Protein AF-A0A1B6AJA7-F1 (afdb_monomer_lite)

Sequence (229 aa):
MSTNDKQPHVAHYTRRRETPPRTQAEQVGEIIRAHKDAAPRERFLHDMLNATAEDSPPAPEGQAAEIRQKSTLAPHRAKLARALENELARHEAEKARARLADAGAYEREGGNVPNLVEVIYEAYLVGAVPASEIARELHVTEEYVREVVRTHAPFSWFVEVRTDAGKWEEQDGSEDLWPAVDVEEIARGLLADSVSAGTRARVRVWKGHGPAPDAEPVYVAYTHDQDAN

Radius of gyration: 29.85 Å; chains: 1; bounding box: 61×73×108 Å

pLDDT: mean 72.73, std 20.7, range [31.12, 97.69]

Foldseek 3Di:
DDDDDDDDDDDPPPPPPDDPPDDPLRVLLVVQVVDPCDDPVSVVVNVVSVVVVPPDDPDDDDPVVVVVVVVVVVVVVVVVVVVVVVVVLVVLLVVLVVLLQVQLVCVVVVHDRPPLLVSLQSNVPSNVHQLVRSCVSNVHDSVVSVVSNVFKFKKKKFKWWQDPVRDTDTDDIDIDIDGPVCVQVVQQVVNVVPDDAQIWMKMFMDTDPDDDPPDHGPDIGTDPRDDPD

Structure (mmCIF, N/CA/C/O backbone):
data_AF-A0A1B6AJA7-F1
#
_entry.id   AF-A0A1B6AJA7-F1
#
loop_
_atom_site.group_PDB
_atom_site.id
_atom_site.type_symbol
_atom_site.label_atom_id
_atom_site.label_alt_id
_atom_site.label_comp_id
_atom_site.label_asym_id
_atom_site.label_entity_id
_atom_site.label_seq_id
_atom_site.pdbx_PDB_ins_code
_atom_site.Cartn_x
_atom_site.Cartn_y
_atom_site.Cartn_z
_atom_site.occupancy
_atom_site.B_iso_or_equiv
_atom_site.auth_seq_id
_atom_site.auth_comp_id
_atom_site.auth_asym_id
_atom_site.auth_atom_id
_atom_site.pdbx_PDB_model_num
ATOM 1 N N . MET A 1 1 ? 14.894 24.404 90.336 1.00 41.91 1 MET A N 1
ATOM 2 C CA . MET A 1 1 ? 14.042 24.525 89.137 1.00 41.91 1 MET A CA 1
ATOM 3 C C . MET A 1 1 ? 14.650 25.595 88.249 1.00 41.91 1 MET A C 1
ATOM 5 O O . MET A 1 1 ? 14.641 26.750 88.639 1.00 41.91 1 MET A O 1
ATOM 9 N N . SER A 1 2 ? 15.271 25.195 87.141 1.00 38.06 2 SER A N 1
ATOM 10 C CA . SER A 1 2 ? 15.801 26.098 86.115 1.00 38.06 2 SER A CA 1
ATOM 11 C C . SER A 1 2 ? 15.553 25.410 84.775 1.00 38.06 2 SER A C 1
ATOM 13 O O . SER A 1 2 ? 16.098 24.334 84.525 1.00 38.06 2 SER A O 1
ATOM 15 N N . THR A 1 3 ? 14.610 25.937 84.000 1.00 43.78 3 THR A N 1
ATOM 16 C CA . THR A 1 3 ? 14.207 25.411 82.694 1.00 43.78 3 THR A CA 1
ATOM 17 C C . THR A 1 3 ? 15.198 25.899 81.648 1.00 43.78 3 THR A C 1
ATOM 19 O O . THR A 1 3 ? 15.357 27.097 81.440 1.00 43.78 3 THR A O 1
ATOM 22 N N . ASN A 1 4 ? 15.902 24.954 81.032 1.00 41.41 4 ASN A N 1
ATOM 23 C CA . ASN A 1 4 ? 16.856 25.207 79.965 1.00 41.41 4 ASN A CA 1
ATOM 24 C C . ASN A 1 4 ? 16.075 25.301 78.642 1.00 41.41 4 ASN A C 1
ATOM 26 O O . ASN A 1 4 ? 15.650 24.275 78.106 1.00 41.41 4 ASN A O 1
ATOM 30 N N . ASP A 1 5 ? 15.845 26.524 78.164 1.00 45.22 5 ASP A N 1
ATOM 31 C CA . ASP A 1 5 ? 15.234 26.816 76.865 1.00 45.22 5 ASP A CA 1
ATOM 32 C C . ASP A 1 5 ? 16.149 26.331 75.732 1.00 45.22 5 ASP A C 1
ATOM 34 O O . ASP A 1 5 ? 17.127 26.981 75.360 1.00 45.22 5 ASP A O 1
ATOM 38 N N . LYS A 1 6 ? 15.825 25.172 75.155 1.00 45.00 6 LYS A N 1
ATOM 39 C CA . LYS A 1 6 ? 16.356 24.757 73.853 1.00 45.00 6 LYS A CA 1
ATOM 40 C C . LYS A 1 6 ? 15.355 25.161 72.775 1.00 45.00 6 LYS A C 1
ATOM 42 O O . LYS A 1 6 ? 14.369 24.466 72.546 1.00 45.00 6 LYS A O 1
ATOM 47 N N . GLN A 1 7 ? 15.626 26.281 72.109 1.00 46.59 7 GLN A N 1
ATOM 48 C CA . GLN A 1 7 ? 14.981 26.632 70.843 1.00 46.59 7 GLN A CA 1
ATOM 49 C C . GLN A 1 7 ? 15.264 25.540 69.790 1.00 46.59 7 GLN A C 1
ATOM 51 O O . GLN A 1 7 ? 16.400 25.063 69.704 1.00 46.59 7 GLN A O 1
ATOM 56 N N . PRO A 1 8 ? 14.283 25.137 68.965 1.00 43.62 8 PRO A N 1
ATOM 57 C CA . PRO A 1 8 ? 14.542 24.257 67.835 1.00 43.62 8 PRO A CA 1
ATOM 58 C C . PRO A 1 8 ? 15.268 25.021 66.720 1.00 43.62 8 PRO A C 1
ATOM 60 O O . PRO A 1 8 ? 14.833 26.084 66.279 1.00 43.62 8 PRO A O 1
ATOM 63 N N . HIS A 1 9 ? 16.377 24.448 66.248 1.00 37.97 9 HIS A N 1
ATOM 64 C CA . HIS A 1 9 ? 17.080 24.879 65.043 1.00 37.97 9 HIS A CA 1
ATOM 65 C C . HIS A 1 9 ? 16.121 24.874 63.843 1.00 37.97 9 HIS A C 1
ATOM 67 O O . HIS A 1 9 ? 15.696 23.816 63.379 1.00 37.97 9 HIS A O 1
ATOM 73 N N . VAL A 1 10 ? 15.810 26.054 63.309 1.00 38.34 10 VAL A N 1
ATOM 74 C CA . VAL A 1 10 ? 15.176 26.189 61.996 1.00 38.34 10 VAL A CA 1
ATOM 75 C C . VAL A 1 10 ? 16.245 25.894 60.946 1.00 38.34 10 VAL A C 1
ATOM 77 O O . VAL A 1 10 ? 17.229 26.623 60.822 1.00 38.34 10 VAL A O 1
ATOM 80 N N . ALA A 1 11 ? 16.078 24.799 60.207 1.00 35.34 11 ALA A N 1
ATOM 81 C CA . ALA A 1 11 ? 16.909 24.499 59.053 1.00 35.34 11 ALA A CA 1
ATOM 82 C C . ALA A 1 11 ? 16.696 25.587 57.988 1.00 35.34 11 ALA A C 1
ATOM 84 O O . ALA A 1 11 ? 15.613 25.713 57.414 1.00 35.34 11 ALA A O 1
ATOM 85 N N . HIS A 1 12 ? 17.730 26.384 57.722 1.00 33.09 12 HIS A N 1
ATOM 86 C CA . HIS A 1 12 ? 17.770 27.247 56.551 1.00 33.09 12 HIS A CA 1
ATOM 87 C C . HIS A 1 12 ? 17.853 26.361 55.304 1.00 33.09 12 HIS A C 1
ATOM 89 O O . HIS A 1 12 ? 18.932 25.914 54.920 1.00 33.09 12 HIS A O 1
ATOM 95 N N . TYR A 1 13 ? 16.715 26.102 54.661 1.00 31.12 13 TYR A N 1
ATOM 96 C CA . TYR A 1 13 ? 16.707 25.571 53.304 1.00 31.12 13 TYR A CA 1
ATOM 97 C C . TYR A 1 13 ? 17.232 26.662 52.372 1.00 31.12 13 TYR A C 1
ATOM 99 O O . TYR A 1 13 ? 16.519 27.593 51.992 1.00 31.12 13 TYR A O 1
ATOM 107 N N . THR A 1 14 ? 18.506 26.565 52.007 1.00 39.06 14 THR A N 1
ATOM 108 C CA . THR A 1 14 ? 19.028 27.249 50.832 1.00 39.06 14 THR A CA 1
ATOM 109 C C . THR A 1 14 ? 18.270 26.701 49.627 1.00 39.06 14 THR A C 1
ATOM 111 O O . THR A 1 14 ? 18.455 25.561 49.208 1.00 39.06 14 THR A O 1
ATOM 114 N N . ARG A 1 15 ? 17.355 27.511 49.083 1.00 35.09 15 ARG A N 1
ATOM 115 C CA . ARG A 1 15 ? 16.706 27.260 47.794 1.00 35.09 15 ARG A CA 1
ATOM 116 C C . ARG A 1 15 ? 17.828 27.145 46.760 1.00 35.09 15 ARG A C 1
ATOM 118 O O . ARG A 1 15 ? 18.383 28.159 46.334 1.00 35.09 15 ARG A O 1
ATOM 125 N N . ARG A 1 16 ? 18.217 25.917 46.400 1.00 35.81 16 ARG A N 1
ATOM 126 C CA . ARG A 1 16 ? 19.030 25.670 45.207 1.00 35.81 16 ARG A CA 1
ATOM 127 C C . ARG A 1 16 ? 18.277 26.350 44.068 1.00 35.81 16 ARG A C 1
ATOM 129 O O . ARG A 1 16 ? 17.117 26.030 43.826 1.00 35.81 16 ARG A O 1
ATOM 136 N N . ARG A 1 17 ? 18.897 27.346 43.430 1.00 37.56 17 ARG A N 1
ATOM 137 C CA . ARG A 1 17 ? 18.444 27.845 42.131 1.00 37.56 17 ARG A CA 1
ATOM 138 C C . ARG A 1 17 ? 18.626 26.686 41.160 1.00 37.56 17 ARG A C 1
ATOM 140 O O . ARG A 1 17 ? 19.696 26.534 40.581 1.00 37.56 17 ARG A O 1
ATOM 147 N N . GLU A 1 18 ? 17.628 25.817 41.080 1.00 35.69 18 GLU A N 1
ATOM 148 C CA . GLU A 1 18 ? 17.526 24.870 39.984 1.00 35.69 18 GLU A CA 1
ATOM 149 C C . GLU A 1 18 ? 17.446 25.705 38.713 1.00 35.69 18 GLU A C 1
ATOM 151 O O . GLU A 1 18 ? 16.610 26.603 38.578 1.00 35.69 18 GLU A O 1
ATOM 156 N N . THR A 1 19 ? 18.424 25.496 37.838 1.00 51.16 19 THR A N 1
ATOM 157 C CA . THR A 1 19 ? 18.405 26.035 36.486 1.00 51.16 19 THR A CA 1
ATOM 158 C C . THR A 1 19 ? 17.085 25.578 35.863 1.00 51.16 19 THR A C 1
ATOM 160 O O . THR A 1 19 ? 16.752 24.400 36.018 1.00 51.16 19 THR A O 1
ATOM 163 N N . PRO A 1 20 ? 16.296 26.474 35.240 1.00 44.16 20 PRO A N 1
ATOM 164 C CA . PRO A 1 20 ? 15.027 26.078 34.644 1.00 44.16 20 PRO A CA 1
ATOM 165 C C . PRO A 1 20 ? 15.243 24.872 33.718 1.00 44.16 20 PRO A C 1
ATOM 167 O O . PRO A 1 20 ? 16.308 24.774 33.096 1.00 44.16 20 PRO A O 1
ATOM 170 N N . PRO A 1 21 ? 14.286 23.929 33.657 1.00 48.31 21 PRO A N 1
ATOM 171 C CA . PRO A 1 21 ? 14.419 22.758 32.806 1.00 48.31 21 PRO A CA 1
ATOM 172 C C . PRO A 1 21 ? 14.668 23.227 31.375 1.00 48.31 21 PRO A C 1
ATOM 174 O O . PRO A 1 21 ? 13.899 24.022 30.834 1.00 48.31 21 PRO A O 1
ATOM 177 N N . ARG A 1 22 ? 15.782 22.764 30.798 1.00 54.53 22 ARG A N 1
ATOM 178 C CA . ARG A 1 22 ? 16.157 23.084 29.421 1.00 54.53 22 ARG A CA 1
ATOM 179 C C . ARG A 1 22 ? 15.012 22.716 28.493 1.00 54.53 22 ARG A C 1
ATOM 181 O O . ARG A 1 22 ? 14.452 21.623 28.597 1.00 54.53 22 ARG A O 1
ATOM 188 N N . THR A 1 23 ? 14.684 23.624 27.589 1.00 59.69 23 THR A N 1
ATOM 189 C CA . THR A 1 23 ? 13.703 23.354 26.537 1.00 59.69 23 THR A CA 1
ATOM 190 C C . THR A 1 23 ? 14.205 22.218 25.638 1.00 59.69 23 THR A C 1
ATOM 192 O O . THR A 1 23 ? 15.411 21.978 25.543 1.00 59.69 23 THR A O 1
ATOM 195 N N . GLN A 1 24 ? 13.302 21.515 24.946 1.00 49.31 24 GLN A N 1
ATOM 196 C CA . GLN A 1 24 ? 13.694 20.497 23.958 1.00 49.31 24 GLN A CA 1
ATOM 197 C C . GLN A 1 24 ? 14.710 21.052 22.944 1.00 49.31 24 GLN A C 1
ATOM 199 O O . GLN A 1 24 ? 15.676 20.372 22.616 1.00 49.31 24 GLN A O 1
ATOM 204 N N . ALA A 1 25 ? 14.550 22.309 22.521 1.00 47.50 25 ALA A N 1
ATOM 205 C CA . ALA A 1 25 ? 15.474 22.985 21.612 1.00 47.50 25 ALA A CA 1
ATOM 206 C C . ALA A 1 25 ? 16.893 23.127 22.195 1.00 47.50 25 ALA A C 1
ATOM 208 O O . ALA A 1 25 ? 17.875 22.879 21.500 1.00 47.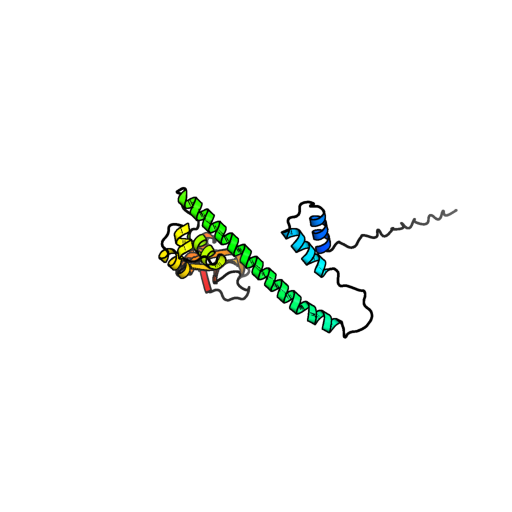50 25 ALA A O 1
ATOM 209 N N . GLU A 1 26 ? 17.021 23.453 23.483 1.00 50.59 26 GLU A N 1
ATOM 210 C CA . GLU A 1 26 ? 18.323 23.544 24.158 1.00 50.59 26 GLU A CA 1
ATOM 211 C C . GLU A 1 26 ? 18.975 22.173 24.361 1.00 50.59 26 GLU A C 1
ATOM 213 O O . GLU A 1 26 ? 20.197 22.061 24.264 1.00 50.59 26 GLU A O 1
ATOM 218 N N . GLN A 1 27 ? 18.177 21.129 24.610 1.00 54.00 27 GLN A N 1
ATOM 219 C CA . GLN A 1 27 ? 18.671 19.752 24.713 1.00 54.00 27 GLN A CA 1
ATOM 220 C C . GLN A 1 27 ? 19.184 19.245 23.359 1.00 54.00 27 GLN A C 1
ATOM 222 O O . GLN A 1 27 ? 20.287 18.707 23.282 1.00 54.00 27 GLN A O 1
ATOM 227 N N . VAL A 1 28 ? 18.440 19.490 22.275 1.00 50.19 28 VAL A N 1
ATOM 228 C CA . VAL A 1 28 ? 18.872 19.150 20.910 1.00 50.19 28 VAL A CA 1
ATOM 229 C C . VAL A 1 28 ? 20.110 19.962 20.501 1.00 50.19 28 VAL A C 1
ATOM 231 O O . VAL A 1 28 ? 21.058 19.408 19.946 1.00 50.19 28 VAL A O 1
ATOM 234 N N . GLY A 1 29 ? 20.165 21.252 20.841 1.00 48.72 29 GLY A N 1
ATOM 235 C CA . GLY A 1 29 ? 21.308 22.116 20.534 1.00 48.72 29 GLY A CA 1
ATOM 236 C C . GLY A 1 29 ? 22.609 21.740 21.255 1.00 48.72 29 GLY A C 1
ATOM 237 O O . GLY A 1 29 ? 23.696 22.045 20.761 1.00 48.72 29 GLY A O 1
ATOM 238 N N . GLU A 1 30 ? 22.533 21.079 22.411 1.00 54.34 30 GLU A N 1
ATOM 239 C CA . GLU A 1 30 ? 23.711 20.597 23.142 1.00 54.34 30 GLU A CA 1
ATOM 240 C C . GLU A 1 30 ? 24.228 19.260 22.589 1.00 54.34 30 GLU A C 1
ATOM 242 O O . GLU A 1 30 ? 25.439 19.086 22.449 1.00 54.34 30 GLU A O 1
ATOM 247 N N . ILE A 1 31 ? 23.320 18.368 22.174 1.00 54.66 31 ILE A N 1
ATOM 248 C CA . ILE A 1 31 ? 23.655 17.104 21.495 1.00 54.66 31 ILE A CA 1
ATOM 249 C C . ILE A 1 31 ? 24.401 17.383 20.181 1.00 54.66 31 ILE A C 1
ATOM 251 O O . ILE A 1 31 ? 25.426 16.762 19.900 1.00 54.66 31 ILE A O 1
ATOM 255 N N . ILE A 1 32 ? 23.951 18.380 19.415 1.00 49.78 32 ILE A N 1
ATOM 256 C CA . ILE A 1 32 ? 24.572 18.764 18.138 1.00 49.78 32 ILE A CA 1
ATOM 257 C C . ILE A 1 32 ? 25.931 19.450 18.355 1.00 49.78 32 ILE A C 1
ATOM 259 O O . ILE A 1 32 ? 26.878 19.195 17.614 1.00 49.78 32 ILE A O 1
ATOM 263 N N . ARG A 1 33 ? 26.084 20.265 19.410 1.00 53.03 33 ARG A N 1
ATOM 264 C CA . ARG A 1 33 ? 27.379 20.877 19.773 1.00 53.03 33 ARG A CA 1
ATOM 265 C C . ARG A 1 33 ? 28.421 19.868 20.262 1.00 53.03 33 ARG A C 1
ATOM 267 O O . ARG A 1 33 ? 29.614 20.129 20.116 1.00 53.03 33 ARG A O 1
ATOM 274 N N . ALA A 1 34 ? 27.994 18.741 20.830 1.00 52.31 34 ALA A N 1
ATOM 275 C CA . ALA A 1 34 ? 28.889 17.683 21.292 1.00 52.31 34 ALA A CA 1
ATOM 276 C C . ALA A 1 34 ? 29.483 16.843 20.140 1.00 52.31 34 ALA A C 1
ATOM 278 O O . ALA A 1 34 ? 30.556 16.262 20.305 1.00 52.31 34 ALA A O 1
ATOM 279 N N . HIS A 1 35 ? 28.848 16.826 18.960 1.00 48.16 35 HIS A N 1
ATOM 280 C CA . HIS A 1 35 ? 29.325 16.106 17.777 1.00 48.16 35 HIS A CA 1
ATOM 281 C C . HIS A 1 35 ? 30.096 17.030 16.824 1.00 48.16 35 HIS A C 1
ATOM 283 O O . HIS A 1 35 ? 29.542 17.692 15.947 1.00 48.16 35 HIS A O 1
ATOM 289 N N . LYS A 1 36 ? 31.425 17.053 16.979 1.00 45.28 36 LYS A N 1
ATOM 290 C CA . LYS A 1 36 ? 32.347 17.901 16.200 1.00 45.28 36 LYS A CA 1
ATOM 291 C C . LYS A 1 36 ? 32.378 17.599 14.686 1.00 45.28 36 LYS A C 1
ATOM 293 O O . LYS A 1 36 ? 32.874 18.434 13.932 1.00 45.28 36 LYS A O 1
ATOM 298 N N . ASP A 1 37 ? 31.772 16.486 14.263 1.00 48.19 37 ASP A N 1
ATOM 299 C CA . ASP A 1 37 ? 31.716 15.995 12.876 1.00 48.19 37 ASP A CA 1
ATOM 300 C C . ASP A 1 37 ? 30.291 15.969 12.283 1.00 48.19 37 ASP A C 1
ATOM 302 O O . ASP A 1 37 ? 30.039 15.272 11.303 1.00 48.19 37 ASP A O 1
ATOM 306 N N . ALA A 1 38 ? 29.350 16.724 12.865 1.00 50.06 38 ALA A N 1
ATOM 307 C CA . ALA A 1 38 ? 27.965 16.775 12.398 1.00 50.06 38 ALA A CA 1
ATOM 308 C C . ALA A 1 38 ? 27.869 17.133 10.901 1.00 50.06 38 ALA A C 1
ATOM 310 O O . ALA A 1 38 ? 28.433 18.141 10.445 1.00 50.06 38 ALA A O 1
ATOM 311 N N . ALA A 1 39 ? 27.154 16.302 10.137 1.00 54.34 39 ALA A N 1
ATOM 312 C CA . ALA A 1 39 ? 27.021 16.441 8.690 1.00 54.34 39 ALA A CA 1
ATOM 313 C C . ALA A 1 39 ? 26.330 17.777 8.336 1.00 54.34 39 ALA A C 1
ATOM 315 O O . ALA A 1 39 ? 25.541 18.293 9.132 1.00 54.34 39 ALA A O 1
ATOM 316 N N . PRO A 1 40 ? 26.539 18.351 7.132 1.00 51.53 40 PRO A N 1
ATOM 317 C CA . PRO A 1 40 ? 25.910 19.620 6.732 1.00 51.53 40 PRO A CA 1
ATOM 318 C C . PRO A 1 40 ? 24.381 19.664 6.942 1.00 51.53 40 PRO A C 1
ATOM 320 O O . PRO A 1 40 ? 23.828 20.712 7.269 1.00 51.53 40 PRO A O 1
ATOM 323 N N . ARG A 1 41 ? 23.719 18.504 6.834 1.00 47.66 41 ARG A N 1
ATOM 324 C CA . ARG A 1 41 ? 22.287 18.281 7.098 1.00 47.66 41 ARG A CA 1
ATOM 325 C C . ARG A 1 41 ? 21.876 18.564 8.553 1.00 47.66 41 ARG A C 1
ATOM 327 O O . ARG A 1 41 ? 20.794 19.090 8.786 1.00 47.66 41 ARG A O 1
ATOM 334 N N . GLU A 1 42 ? 22.732 18.257 9.523 1.00 49.06 42 GLU A N 1
ATOM 335 C CA . GLU A 1 42 ? 22.459 18.439 10.958 1.00 49.06 42 GLU A CA 1
ATOM 336 C C . GLU A 1 42 ? 22.670 19.894 11.391 1.00 49.06 42 GLU A C 1
ATOM 338 O O . GLU A 1 42 ? 21.898 20.422 12.192 1.00 49.06 42 GLU A O 1
ATOM 343 N N . ARG A 1 43 ? 23.649 20.586 10.788 1.00 52.28 43 ARG A N 1
ATOM 344 C CA . ARG A 1 43 ? 23.833 22.038 10.965 1.00 52.28 43 ARG A CA 1
ATOM 345 C C . ARG A 1 43 ? 22.652 22.832 10.410 1.00 52.28 43 ARG A C 1
ATOM 347 O O . ARG A 1 43 ? 22.192 23.760 11.062 1.00 52.28 43 ARG A O 1
ATOM 354 N N . PHE A 1 44 ? 22.108 22.420 9.263 1.00 52.41 44 PHE A N 1
ATOM 355 C CA . PHE A 1 44 ? 20.927 23.053 8.672 1.00 52.41 44 PHE A CA 1
ATOM 356 C C . PHE A 1 44 ? 19.678 22.929 9.563 1.00 52.41 44 PHE A C 1
ATOM 358 O O . PHE A 1 44 ? 18.973 23.913 9.775 1.00 52.41 44 PHE A O 1
ATOM 365 N N . LEU A 1 45 ? 19.437 21.750 10.149 1.00 54.81 45 LEU A N 1
ATOM 366 C CA . LEU A 1 45 ? 18.335 21.542 11.097 1.00 54.81 45 LEU A CA 1
ATOM 367 C C . LEU A 1 45 ? 18.532 22.330 12.405 1.00 54.81 45 LEU A C 1
ATOM 369 O O . LEU A 1 45 ? 17.568 22.865 12.949 1.00 54.81 45 LEU A O 1
ATOM 373 N N . HIS A 1 46 ? 19.773 22.455 12.884 1.00 52.16 46 HIS A N 1
ATOM 374 C CA . HIS A 1 46 ? 20.113 23.252 14.067 1.00 52.16 46 HIS A CA 1
ATOM 375 C C . HIS A 1 46 ? 19.918 24.760 13.846 1.00 52.16 46 HIS A C 1
ATOM 377 O O . HIS A 1 46 ? 19.316 25.429 14.687 1.00 52.16 46 HIS A O 1
ATOM 383 N N . ASP A 1 47 ? 20.362 25.294 12.708 1.00 53.59 47 ASP A N 1
ATOM 384 C CA . ASP A 1 47 ? 20.173 26.707 12.362 1.00 53.59 47 ASP A CA 1
ATOM 385 C C . ASP A 1 47 ? 18.686 27.029 12.132 1.00 53.59 47 ASP A C 1
ATOM 387 O O . ASP A 1 47 ? 18.206 28.086 12.545 1.00 53.59 47 ASP A O 1
ATOM 391 N N . MET A 1 48 ? 17.920 26.084 11.573 1.00 53.38 48 MET A N 1
ATOM 392 C CA . MET A 1 48 ? 16.461 26.189 11.462 1.00 53.38 48 MET A CA 1
ATOM 393 C C . MET A 1 48 ? 15.750 26.226 12.822 1.00 53.38 48 MET A C 1
ATOM 395 O O . MET A 1 48 ? 14.785 26.973 12.980 1.00 53.38 48 MET A O 1
ATOM 399 N N . LEU A 1 49 ? 16.205 25.438 13.801 1.00 53.16 49 LEU A N 1
ATOM 400 C CA . LEU A 1 49 ? 15.620 25.413 15.144 1.00 53.16 49 LEU A CA 1
ATOM 401 C C . LEU A 1 49 ? 16.006 26.661 15.955 1.00 53.16 49 LEU A C 1
ATOM 403 O O . LEU A 1 49 ? 15.140 27.258 16.594 1.00 53.16 49 LEU A O 1
ATOM 407 N N . ASN A 1 50 ? 17.254 27.133 15.876 1.00 51.62 50 ASN A N 1
ATOM 408 C CA . ASN A 1 50 ? 17.688 28.342 16.590 1.00 51.62 50 ASN A CA 1
ATOM 409 C C . ASN A 1 50 ? 17.079 29.634 16.030 1.00 51.62 50 ASN A C 1
ATOM 411 O O . ASN A 1 50 ? 16.768 30.539 16.804 1.00 51.62 50 ASN A O 1
ATOM 415 N N . ALA A 1 51 ? 16.802 29.706 14.724 1.00 52.53 51 ALA A N 1
ATOM 416 C CA . ALA A 1 51 ? 16.088 30.838 14.127 1.00 52.53 51 ALA A CA 1
ATOM 417 C C . ALA A 1 51 ? 14.656 31.024 14.680 1.00 52.53 51 ALA A C 1
ATOM 419 O O . ALA A 1 51 ? 14.056 32.080 14.492 1.00 52.53 51 ALA A O 1
ATOM 420 N N . THR A 1 52 ? 14.104 30.027 15.386 1.00 47.66 52 THR A N 1
ATOM 421 C CA . THR A 1 52 ? 12.816 30.144 16.095 1.00 47.66 52 THR A CA 1
ATOM 422 C C . THR A 1 52 ? 12.940 30.586 17.558 1.00 47.66 52 THR A C 1
ATOM 424 O O . THR A 1 52 ? 11.922 30.906 18.171 1.00 47.66 52 THR A O 1
ATOM 427 N N . ALA A 1 53 ? 14.157 30.636 18.114 1.00 45.62 53 ALA A N 1
ATOM 428 C CA . ALA A 1 53 ? 14.407 30.921 19.528 1.00 45.62 53 ALA A CA 1
ATOM 429 C C . ALA A 1 53 ? 14.876 32.365 19.811 1.00 45.62 53 ALA A C 1
ATOM 431 O O . ALA A 1 53 ? 14.647 32.858 20.913 1.00 45.62 53 ALA A O 1
ATOM 432 N N . GLU A 1 54 ? 15.496 33.062 18.850 1.00 40.34 54 GLU A N 1
ATOM 433 C CA . GLU A 1 54 ? 16.183 34.344 19.116 1.00 40.34 54 GLU A CA 1
ATOM 434 C C . GLU A 1 54 ? 15.371 35.637 18.892 1.00 40.34 54 GLU A C 1
ATOM 436 O O . GLU A 1 54 ? 15.934 36.720 19.014 1.00 40.34 54 GLU A O 1
ATOM 441 N N . ASP A 1 55 ? 14.054 35.589 18.657 1.00 42.66 55 ASP A N 1
ATOM 442 C CA . ASP A 1 55 ? 13.258 36.807 18.383 1.00 42.66 55 ASP A CA 1
ATOM 443 C C . ASP A 1 55 ? 12.291 37.199 19.523 1.00 42.66 55 ASP A C 1
ATOM 445 O O . ASP A 1 55 ? 11.114 37.502 19.321 1.00 42.66 55 ASP A O 1
ATOM 449 N N . SER A 1 56 ? 12.789 37.188 20.765 1.00 39.28 56 SER A N 1
ATOM 450 C CA . SER A 1 56 ? 12.101 37.781 21.926 1.00 39.28 56 SER A CA 1
ATOM 451 C C . SER A 1 56 ? 12.924 38.908 22.561 1.00 39.28 56 SER A C 1
ATOM 453 O O . SER A 1 56 ? 13.712 38.653 23.472 1.00 39.28 56 SER A O 1
ATOM 455 N N . PRO A 1 57 ? 12.725 40.176 22.160 1.00 40.66 57 PRO A N 1
ATOM 456 C CA . PRO A 1 57 ? 13.032 41.306 23.025 1.00 40.66 57 PRO A CA 1
ATOM 457 C C . PRO A 1 57 ? 11.941 41.463 24.107 1.00 40.66 57 PRO A C 1
ATOM 459 O O . PRO A 1 57 ? 10.771 41.155 23.857 1.00 40.66 57 PRO A O 1
ATOM 462 N N . PRO A 1 58 ? 12.285 41.941 25.320 1.00 41.03 58 PRO A N 1
ATOM 463 C CA . PRO A 1 58 ? 11.315 42.127 26.393 1.00 41.03 58 PRO A CA 1
ATOM 464 C C . PRO A 1 58 ? 10.326 43.237 26.016 1.00 41.03 58 PRO A C 1
ATOM 466 O O . PRO A 1 58 ? 10.726 44.330 25.615 1.00 41.03 58 PRO A O 1
ATOM 469 N N . ALA A 1 59 ? 9.029 42.950 26.142 1.00 42.31 59 ALA A N 1
ATOM 470 C CA . ALA A 1 59 ? 7.965 43.912 25.876 1.00 42.31 59 ALA A CA 1
ATOM 471 C C . ALA A 1 59 ? 8.115 45.178 26.739 1.00 42.31 59 ALA A C 1
ATOM 473 O O . ALA A 1 59 ? 8.460 45.092 27.922 1.00 42.31 59 ALA A O 1
ATOM 474 N N . PRO A 1 60 ? 7.721 46.336 26.189 1.00 47.06 60 PRO A N 1
ATOM 475 C CA . PRO A 1 60 ? 6.659 47.051 26.880 1.00 47.06 60 PRO A CA 1
ATOM 476 C C . PRO A 1 60 ? 5.560 47.550 25.932 1.00 47.06 60 PRO A C 1
ATOM 478 O O . PRO A 1 60 ? 5.814 48.050 24.843 1.00 47.06 60 PRO A O 1
ATOM 481 N N . GLU A 1 61 ? 4.330 47.399 26.423 1.00 48.38 61 GLU A N 1
ATOM 482 C CA . GLU A 1 61 ? 3.126 48.172 26.102 1.00 48.38 61 GLU A CA 1
ATOM 483 C C . GLU A 1 61 ? 2.717 48.313 24.626 1.00 48.38 61 GLU A C 1
ATOM 485 O O . GLU A 1 61 ? 3.147 49.193 23.888 1.00 48.38 61 GLU A O 1
ATOM 490 N N . GLY A 1 62 ? 1.728 47.506 24.232 1.00 42.19 62 GLY A N 1
ATOM 491 C CA . GLY A 1 62 ? 0.900 47.814 23.071 1.00 42.19 62 GLY A CA 1
ATOM 492 C C . GLY A 1 62 ? 0.175 46.595 22.527 1.00 42.19 62 GLY A C 1
ATOM 493 O O . GLY A 1 62 ? 0.702 45.887 21.673 1.00 42.19 62 GLY A O 1
ATOM 494 N N . GLN A 1 63 ? -1.080 46.400 22.937 1.00 47.34 63 GLN A N 1
ATOM 495 C CA . GLN A 1 63 ? -2.004 45.362 22.441 1.00 47.34 63 GLN A CA 1
ATOM 496 C C . GLN A 1 63 ? -2.275 45.410 20.912 1.00 47.34 63 GLN A C 1
ATOM 498 O O . GLN A 1 63 ? -3.065 44.627 20.395 1.00 47.34 63 GLN A O 1
ATOM 503 N N . ALA A 1 64 ? -1.594 46.278 20.156 1.00 48.50 64 ALA A N 1
ATOM 504 C CA . ALA A 1 64 ? -1.613 46.325 18.693 1.00 48.50 64 ALA A CA 1
ATOM 505 C C . ALA A 1 64 ? -0.454 45.549 18.018 1.00 48.50 64 ALA A C 1
ATOM 507 O O . ALA A 1 64 ? -0.540 45.252 16.825 1.00 48.50 64 ALA A O 1
ATOM 508 N N . ALA A 1 65 ? 0.616 45.192 18.743 1.00 45.72 65 ALA A N 1
ATOM 509 C CA . ALA A 1 65 ? 1.754 44.448 18.183 1.00 45.72 65 ALA A CA 1
ATOM 510 C C . ALA A 1 65 ? 1.503 42.929 18.120 1.00 45.72 65 ALA A C 1
ATOM 512 O O . ALA A 1 65 ? 1.942 42.265 17.182 1.00 45.72 65 ALA A O 1
ATOM 513 N N . GLU A 1 66 ? 0.715 42.387 19.051 1.00 45.03 66 GLU A N 1
ATOM 514 C CA . GLU A 1 66 ? 0.464 40.943 19.155 1.00 45.03 66 GLU A CA 1
ATOM 515 C C . GLU A 1 66 ? -0.404 40.397 18.002 1.00 45.03 66 GLU A C 1
ATOM 517 O O . GLU A 1 66 ? -0.245 39.253 17.575 1.00 45.03 66 GLU A O 1
ATOM 522 N N . ILE A 1 67 ? -1.270 41.240 17.424 1.00 46.03 67 ILE A N 1
ATOM 523 C CA . ILE A 1 67 ? -2.081 40.894 16.243 1.00 46.03 67 ILE A CA 1
ATOM 524 C C . ILE A 1 67 ? -1.236 40.968 14.957 1.00 46.03 67 ILE A C 1
ATOM 526 O O . ILE A 1 67 ? -1.447 40.183 14.033 1.00 46.03 67 ILE A O 1
ATOM 530 N N . ARG A 1 68 ? -0.220 41.845 14.899 1.00 43.78 68 ARG A N 1
ATOM 531 C CA . ARG A 1 68 ? 0.709 41.925 13.756 1.00 43.78 68 ARG A CA 1
ATOM 532 C C . ARG A 1 68 ? 1.786 40.833 13.778 1.00 43.78 68 ARG A C 1
ATOM 534 O O . ARG A 1 68 ? 2.079 40.294 12.718 1.00 43.78 68 ARG A O 1
ATOM 541 N N . GLN A 1 69 ? 2.307 40.441 14.944 1.00 44.69 69 GLN A N 1
ATOM 542 C CA . GLN A 1 69 ? 3.293 39.350 15.066 1.00 44.69 69 GLN A CA 1
ATOM 543 C C . GLN A 1 69 ? 2.691 37.952 14.830 1.00 44.69 69 GLN A C 1
ATOM 545 O O . GLN A 1 69 ? 3.313 37.115 14.175 1.00 44.69 69 GLN A O 1
ATOM 550 N N . LYS A 1 70 ? 1.455 37.684 15.282 1.00 42.94 70 LYS A N 1
ATOM 551 C CA . LYS A 1 70 ? 0.750 36.426 14.947 1.00 42.94 70 LYS A CA 1
ATOM 552 C C . LYS A 1 70 ? 0.420 36.331 13.448 1.00 42.94 70 LYS A C 1
ATOM 554 O O . LYS A 1 70 ? 0.417 35.235 12.891 1.00 42.94 70 LYS A O 1
ATOM 559 N N . SER A 1 71 ? 0.209 37.476 12.795 1.00 46.19 71 SER A N 1
ATOM 560 C CA . SER A 1 71 ? -0.078 37.586 11.359 1.00 46.19 71 SER A CA 1
ATOM 561 C C . SER A 1 71 ? 1.149 37.335 10.466 1.00 46.19 71 SER A C 1
ATOM 563 O O . SER A 1 71 ? 1.011 36.755 9.392 1.00 46.19 71 SER A O 1
ATOM 565 N N . THR A 1 72 ? 2.366 37.670 10.912 1.00 51.19 72 THR A N 1
ATOM 566 C CA . THR A 1 72 ? 3.603 37.408 10.149 1.00 51.19 72 THR A CA 1
ATOM 567 C C . THR A 1 72 ? 4.171 36.000 10.350 1.00 51.19 72 THR A C 1
ATOM 569 O O . THR A 1 72 ? 4.786 35.4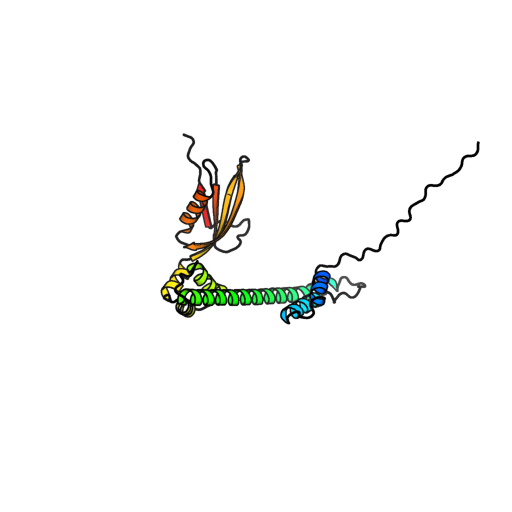64 9.434 1.00 51.19 72 THR A O 1
ATOM 572 N N . LEU A 1 73 ? 3.933 35.346 11.491 1.00 54.66 73 LEU A N 1
ATOM 573 C CA . LEU A 1 73 ? 4.441 33.988 11.753 1.00 54.66 73 LEU A CA 1
ATOM 574 C C . LEU A 1 73 ? 3.632 32.877 11.067 1.00 54.66 73 LEU A C 1
ATOM 576 O O . LEU A 1 73 ? 4.202 31.863 10.667 1.00 54.66 73 LEU A O 1
ATOM 580 N N . ALA A 1 74 ? 2.318 33.049 10.905 1.00 58.62 74 ALA A N 1
ATOM 581 C CA . ALA A 1 74 ? 1.454 32.067 10.245 1.00 58.62 74 ALA A CA 1
ATOM 582 C C . ALA A 1 74 ? 1.876 31.729 8.792 1.00 58.62 74 ALA A C 1
ATOM 584 O O . ALA A 1 74 ? 2.028 30.543 8.491 1.00 58.62 74 ALA A O 1
ATOM 585 N N . PRO A 1 75 ? 2.146 32.704 7.897 1.00 65.81 75 PRO A N 1
ATOM 586 C CA . PRO A 1 75 ? 2.593 32.401 6.536 1.00 65.81 75 PRO A CA 1
ATOM 587 C C . PRO A 1 75 ? 4.000 31.786 6.495 1.00 65.81 75 PRO A C 1
ATOM 589 O O . PRO A 1 75 ? 4.268 30.935 5.648 1.00 65.81 75 PRO A O 1
ATOM 592 N N . HIS A 1 76 ? 4.887 32.149 7.428 1.00 68.31 76 HIS A N 1
ATOM 593 C CA . HIS A 1 76 ? 6.207 31.524 7.549 1.00 68.31 76 HIS A CA 1
ATOM 594 C C . HIS A 1 76 ? 6.114 30.063 8.007 1.00 68.31 76 HIS A C 1
ATOM 596 O O . HIS A 1 76 ? 6.771 29.204 7.421 1.00 68.31 76 HIS A O 1
ATOM 602 N N . ARG A 1 77 ? 5.254 29.756 8.987 1.00 70.88 77 ARG A N 1
ATOM 603 C CA . ARG A 1 77 ? 4.986 28.379 9.436 1.00 70.88 77 ARG A CA 1
ATOM 604 C C . ARG A 1 77 ? 4.363 27.527 8.333 1.00 70.88 77 ARG A C 1
ATOM 606 O O . ARG A 1 77 ? 4.799 26.401 8.139 1.00 70.88 77 ARG A O 1
ATOM 613 N N . ALA A 1 78 ? 3.416 28.072 7.571 1.00 73.88 78 ALA A N 1
ATOM 614 C CA . ALA A 1 78 ? 2.827 27.374 6.428 1.00 73.88 78 ALA A CA 1
ATOM 615 C C . ALA A 1 78 ? 3.863 27.097 5.323 1.00 73.88 78 ALA A C 1
ATOM 617 O O . ALA A 1 78 ? 3.910 26.000 4.770 1.00 73.88 78 ALA A O 1
ATOM 618 N N . LYS A 1 79 ? 4.740 28.067 5.028 1.00 78.44 79 LYS A N 1
ATOM 619 C CA . LYS A 1 79 ? 5.835 27.883 4.065 1.00 78.44 79 LYS A CA 1
ATOM 620 C C . LYS A 1 79 ? 6.831 26.817 4.530 1.00 78.44 79 LYS A C 1
ATOM 622 O O . LYS A 1 79 ? 7.303 26.038 3.709 1.00 78.44 79 LYS A O 1
ATOM 627 N N . LEU A 1 80 ? 7.131 26.783 5.827 1.00 80.31 80 LEU A N 1
ATOM 628 C CA . LEU A 1 80 ? 8.031 25.805 6.433 1.00 80.31 80 LEU A CA 1
ATOM 629 C C . LEU A 1 80 ? 7.427 24.396 6.445 1.00 80.31 80 LEU A C 1
ATOM 631 O O . LEU A 1 80 ? 8.108 23.456 6.056 1.00 80.31 80 LEU A O 1
ATOM 635 N N . ALA A 1 81 ? 6.150 24.261 6.815 1.00 79.81 81 ALA A N 1
ATOM 636 C CA . ALA A 1 81 ? 5.427 22.991 6.759 1.00 79.81 81 ALA A CA 1
ATOM 637 C C . ALA A 1 81 ? 5.439 22.416 5.337 1.00 79.81 81 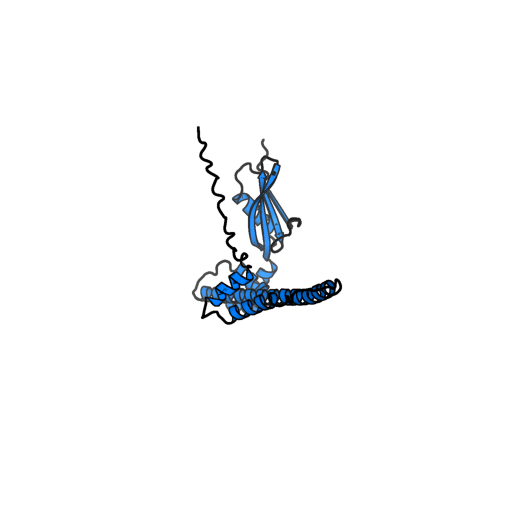ALA A C 1
ATOM 639 O O . ALA A 1 81 ? 5.852 21.281 5.136 1.00 79.81 81 ALA A O 1
ATOM 640 N N . ARG A 1 82 ? 5.136 23.245 4.331 1.00 77.88 82 ARG A N 1
ATOM 641 C CA . ARG A 1 82 ? 5.181 22.833 2.924 1.00 77.88 82 ARG A CA 1
ATOM 642 C C . ARG A 1 82 ? 6.587 22.450 2.449 1.00 77.88 82 ARG A C 1
ATOM 644 O O . ARG A 1 82 ? 6.741 21.540 1.643 1.00 77.88 82 ARG A O 1
ATOM 651 N N . ALA A 1 83 ? 7.620 23.157 2.908 1.00 83.69 83 ALA A N 1
ATOM 652 C CA . ALA A 1 83 ? 9.001 22.801 2.586 1.00 83.69 83 ALA A CA 1
ATOM 653 C C . ALA A 1 83 ? 9.382 21.444 3.196 1.00 83.69 83 ALA A C 1
ATOM 655 O O . ALA A 1 83 ? 10.008 20.632 2.522 1.00 83.69 83 ALA A O 1
ATOM 656 N N . LEU A 1 84 ? 8.955 21.184 4.435 1.00 83.00 84 LEU A N 1
ATOM 657 C CA . LEU A 1 84 ? 9.170 19.906 5.105 1.00 83.00 84 LEU A CA 1
ATOM 658 C C . LEU A 1 84 ? 8.420 18.765 4.404 1.00 83.00 84 LEU A C 1
ATOM 660 O O . LEU A 1 84 ? 9.013 17.721 4.162 1.00 83.00 84 LEU A O 1
ATOM 664 N N . GLU A 1 85 ? 7.158 18.976 4.025 1.00 81.69 85 GLU A N 1
ATOM 665 C CA . GLU A 1 85 ? 6.363 18.014 3.248 1.00 81.69 85 GLU A CA 1
ATOM 666 C C . GLU A 1 85 ? 7.043 17.655 1.921 1.00 81.69 85 GLU A C 1
ATOM 668 O O . GLU A 1 85 ? 7.134 16.481 1.570 1.00 81.69 85 GLU A O 1
ATOM 673 N N . ASN A 1 86 ? 7.582 18.648 1.207 1.00 84.75 86 ASN A N 1
ATOM 674 C CA . ASN A 1 86 ? 8.294 18.412 -0.049 1.00 84.75 86 ASN A CA 1
ATOM 675 C C . ASN A 1 86 ? 9.585 17.605 0.149 1.00 84.75 86 ASN A C 1
ATOM 677 O O . ASN A 1 86 ? 9.871 16.711 -0.644 1.00 84.75 86 ASN A O 1
ATOM 681 N N . GLU A 1 87 ? 10.374 17.915 1.181 1.00 87.44 87 GLU A N 1
ATOM 682 C CA . GLU A 1 87 ? 11.606 17.170 1.474 1.00 87.44 87 GLU A CA 1
ATOM 683 C C . GLU A 1 87 ? 11.311 15.740 1.938 1.00 87.44 87 GLU A C 1
ATOM 685 O O . GLU A 1 87 ? 12.002 14.810 1.525 1.00 87.44 87 GLU A O 1
ATOM 690 N N . LEU A 1 88 ? 10.254 15.540 2.732 1.00 85.81 88 LEU A N 1
ATOM 691 C CA . LEU A 1 88 ? 9.780 14.206 3.105 1.00 85.81 88 LEU A CA 1
ATOM 692 C C . LEU A 1 88 ? 9.350 13.412 1.868 1.00 85.81 88 LEU A C 1
ATOM 694 O O . LEU A 1 88 ? 9.814 12.292 1.679 1.00 85.81 88 LEU A O 1
ATOM 698 N N . ALA A 1 89 ? 8.549 14.006 0.981 1.00 82.69 89 ALA A N 1
ATOM 699 C CA . ALA A 1 89 ? 8.140 13.359 -0.264 1.00 82.69 89 ALA A CA 1
ATOM 700 C C . ALA A 1 89 ? 9.344 12.987 -1.143 1.00 82.69 89 ALA A C 1
ATOM 702 O O . ALA A 1 89 ? 9.387 11.903 -1.722 1.00 82.69 89 ALA A O 1
ATOM 703 N N . ARG A 1 90 ? 10.357 13.860 -1.214 1.00 89.25 90 ARG A N 1
ATOM 704 C CA . ARG A 1 90 ? 11.588 13.591 -1.964 1.00 89.25 90 ARG A CA 1
ATOM 705 C C . ARG A 1 90 ? 12.382 12.432 -1.363 1.00 89.25 90 ARG A C 1
ATOM 707 O O . ARG A 1 90 ? 12.852 11.573 -2.103 1.00 89.25 90 ARG A O 1
ATOM 714 N N . HIS A 1 91 ? 12.518 12.404 -0.040 1.00 89.25 91 HIS A N 1
ATOM 715 C CA . HIS A 1 91 ? 13.209 11.337 0.675 1.00 89.25 91 HIS A CA 1
ATOM 716 C C . HIS A 1 91 ? 12.523 9.979 0.479 1.00 89.25 91 HIS A C 1
ATOM 718 O O . HIS A 1 91 ? 13.191 8.996 0.162 1.00 89.25 91 HIS A O 1
ATOM 724 N N . GLU A 1 92 ? 11.196 9.924 0.605 1.00 88.38 92 GLU A N 1
ATOM 725 C CA . GLU A 1 92 ? 10.441 8.691 0.366 1.00 88.38 92 GLU A CA 1
ATOM 726 C C . GLU A 1 92 ? 10.552 8.234 -1.095 1.00 88.38 92 GLU A C 1
ATOM 728 O O . GLU A 1 92 ? 10.737 7.045 -1.358 1.00 88.38 92 GLU A O 1
ATOM 733 N N . ALA A 1 93 ? 10.553 9.166 -2.053 1.00 89.44 93 ALA A N 1
ATOM 734 C CA . ALA A 1 93 ? 10.772 8.833 -3.457 1.00 89.44 93 ALA A CA 1
ATOM 735 C C . ALA A 1 93 ? 12.175 8.253 -3.720 1.00 89.44 93 ALA A C 1
ATOM 737 O O . ALA A 1 93 ? 12.320 7.287 -4.472 1.00 89.44 93 ALA A O 1
ATOM 738 N N . GLU A 1 94 ? 13.218 8.819 -3.103 1.00 92.88 94 GLU A N 1
ATOM 739 C CA . GLU A 1 94 ? 14.592 8.303 -3.183 1.00 92.88 94 GLU A CA 1
ATOM 740 C C . GLU A 1 94 ? 14.694 6.896 -2.573 1.00 92.88 94 GLU A C 1
ATOM 742 O O . GLU A 1 94 ? 15.295 6.003 -3.175 1.00 92.88 94 GLU A O 1
ATOM 747 N N . LYS A 1 95 ? 14.046 6.668 -1.427 1.00 93.50 95 LYS A N 1
ATOM 748 C CA . LYS A 1 95 ? 13.994 5.363 -0.759 1.00 93.50 95 LYS A CA 1
ATOM 749 C C . LYS A 1 95 ? 13.282 4.308 -1.611 1.00 93.50 95 LYS A C 1
ATOM 751 O O . LYS A 1 95 ? 13.807 3.208 -1.768 1.00 93.50 95 LYS A O 1
ATOM 756 N N . ALA A 1 96 ? 12.139 4.645 -2.209 1.00 92.62 96 ALA A N 1
ATOM 757 C CA . ALA A 1 96 ? 11.405 3.744 -3.099 1.00 92.62 96 ALA A CA 1
ATOM 758 C C . ALA A 1 96 ? 12.242 3.347 -4.331 1.00 92.62 96 ALA A C 1
ATOM 760 O O . ALA A 1 96 ? 12.269 2.183 -4.728 1.00 92.62 96 ALA A O 1
ATOM 761 N N . ARG A 1 97 ? 12.996 4.295 -4.905 1.00 93.81 97 ARG A N 1
ATOM 762 C CA . ARG A 1 97 ? 13.922 4.025 -6.021 1.00 93.81 97 ARG A CA 1
ATOM 763 C C . ARG A 1 97 ? 15.091 3.134 -5.615 1.00 93.81 97 ARG A C 1
ATOM 765 O O . ARG A 1 97 ? 15.476 2.265 -6.391 1.00 93.81 97 ARG A O 1
ATOM 772 N N . ALA A 1 98 ? 15.647 3.337 -4.422 1.00 94.44 98 ALA A N 1
ATOM 773 C CA . ALA A 1 98 ? 16.700 2.473 -3.898 1.00 94.44 98 ALA A CA 1
ATOM 774 C C . ALA A 1 98 ? 16.191 1.036 -3.706 1.00 94.44 98 ALA A C 1
ATOM 776 O O . ALA A 1 98 ? 16.823 0.103 -4.188 1.00 94.44 98 ALA A O 1
ATOM 777 N N . ARG A 1 99 ? 14.997 0.864 -3.120 1.00 95.19 99 ARG A N 1
ATOM 778 C CA . ARG A 1 99 ? 14.365 -0.455 -2.947 1.00 95.19 99 ARG A CA 1
ATOM 779 C C . ARG A 1 99 ? 14.124 -1.162 -4.286 1.00 95.19 99 ARG A C 1
ATOM 781 O O . ARG A 1 99 ? 14.360 -2.362 -4.387 1.00 95.19 99 ARG A O 1
ATOM 788 N N . LEU A 1 100 ? 13.700 -0.424 -5.315 1.00 97.06 100 LEU A N 1
ATOM 789 C CA . LEU A 1 100 ? 13.559 -0.947 -6.678 1.00 97.06 100 LEU A CA 1
ATOM 790 C C . LEU A 1 100 ? 14.901 -1.448 -7.242 1.00 97.06 100 LEU A C 1
ATOM 792 O O . LEU A 1 100 ? 14.957 -2.542 -7.798 1.00 97.06 100 LEU A O 1
ATOM 796 N N . ALA A 1 101 ? 15.974 -0.670 -7.080 1.00 95.88 101 ALA A N 1
ATOM 797 C CA . ALA A 1 101 ? 17.308 -1.046 -7.548 1.00 95.88 101 ALA A CA 1
ATOM 798 C C . ALA A 1 101 ? 17.862 -2.275 -6.804 1.00 95.88 101 ALA A C 1
ATOM 800 O O . ALA A 1 101 ? 18.438 -3.167 -7.428 1.00 95.88 101 ALA A O 1
ATOM 801 N N . ASP A 1 102 ? 17.648 -2.354 -5.489 1.00 96.00 102 ASP A N 1
ATOM 802 C CA . ASP A 1 102 ? 18.042 -3.508 -4.675 1.00 96.00 102 ASP A CA 1
ATOM 803 C C . ASP A 1 102 ? 17.280 -4.773 -5.103 1.00 96.00 102 ASP A C 1
ATOM 805 O O . ASP A 1 102 ? 17.878 -5.840 -5.256 1.00 96.00 102 ASP A O 1
ATOM 809 N N . ALA A 1 103 ? 15.976 -4.653 -5.374 1.00 95.38 103 ALA A N 1
ATOM 810 C CA . ALA A 1 103 ? 15.160 -5.746 -5.896 1.00 95.38 103 ALA A CA 1
ATOM 811 C C . ALA A 1 103 ? 15.642 -6.222 -7.277 1.00 95.38 103 ALA A C 1
ATOM 813 O O . ALA A 1 103 ? 15.811 -7.424 -7.485 1.00 95.38 103 ALA A O 1
ATOM 814 N N . GLY A 1 104 ? 15.936 -5.296 -8.195 1.00 94.69 104 GLY A N 1
ATOM 815 C CA . GLY A 1 104 ? 16.485 -5.628 -9.512 1.00 94.69 104 GLY A CA 1
ATOM 816 C C . GLY A 1 104 ? 17.887 -6.243 -9.450 1.00 94.69 104 GLY A C 1
ATOM 817 O O . GLY A 1 104 ? 18.243 -7.089 -10.272 1.00 94.69 104 GLY A O 1
ATOM 818 N N . ALA A 1 105 ? 18.713 -5.859 -8.473 1.00 95.31 105 ALA A N 1
ATOM 819 C CA . ALA A 1 105 ? 19.997 -6.512 -8.221 1.00 95.31 105 ALA A CA 1
ATOM 820 C C . ALA A 1 105 ? 19.811 -7.950 -7.718 1.00 95.31 105 ALA A C 1
ATOM 822 O O . ALA A 1 105 ? 20.417 -8.869 -8.268 1.00 95.31 105 ALA A O 1
ATOM 823 N N . TYR A 1 106 ? 18.926 -8.148 -6.740 1.00 94.69 106 TYR A N 1
ATOM 824 C CA . TYR A 1 106 ? 18.628 -9.462 -6.175 1.00 94.69 106 TYR A CA 1
ATOM 825 C C . TYR A 1 106 ? 18.066 -10.441 -7.217 1.00 94.69 106 TYR A C 1
ATOM 827 O O . TYR A 1 106 ? 18.471 -11.603 -7.271 1.00 94.69 106 TYR A O 1
ATOM 835 N N . GLU A 1 107 ? 17.184 -9.969 -8.098 1.00 92.94 107 GLU A N 1
ATOM 836 C CA . GLU A 1 107 ? 16.650 -10.781 -9.193 1.00 92.94 107 GLU A CA 1
ATOM 837 C C . GLU A 1 107 ? 17.742 -11.202 -10.189 1.00 92.94 107 GLU A C 1
ATOM 839 O O . GLU A 1 107 ? 17.801 -12.361 -10.604 1.00 92.94 107 GLU A O 1
ATOM 844 N N . ARG A 1 108 ? 18.667 -10.294 -10.537 1.00 92.88 108 ARG A N 1
ATOM 845 C CA . ARG A 1 108 ? 19.800 -10.602 -11.433 1.00 92.88 108 ARG A CA 1
ATOM 846 C C . ARG A 1 108 ? 20.749 -11.649 -10.862 1.00 92.88 108 ARG A C 1
ATOM 848 O O . ARG A 1 108 ? 21.399 -12.358 -11.628 1.00 92.88 108 ARG A O 1
ATOM 855 N N . GLU A 1 109 ? 20.820 -11.761 -9.542 1.00 94.06 109 GLU A N 1
ATOM 856 C CA . GLU A 1 109 ? 21.561 -12.816 -8.845 1.00 94.06 109 GLU A CA 1
ATOM 857 C C . GLU A 1 109 ? 20.811 -14.164 -8.832 1.00 94.06 109 GLU A C 1
ATOM 859 O O . GLU A 1 109 ? 21.316 -15.153 -8.303 1.00 94.06 109 GLU A O 1
ATOM 864 N N . GLY A 1 110 ? 19.628 -14.232 -9.454 1.00 91.31 110 GLY A N 1
ATOM 865 C CA . GLY A 1 110 ? 18.769 -15.414 -9.507 1.00 91.31 110 GLY A CA 1
ATOM 866 C C . GLY A 1 110 ? 17.824 -15.538 -8.311 1.00 91.31 110 GLY A C 1
ATOM 867 O O . GLY A 1 110 ? 17.227 -16.598 -8.116 1.00 91.31 110 GLY A O 1
ATOM 868 N N . GLY A 1 111 ? 17.705 -14.488 -7.495 1.00 90.00 111 GLY A N 1
ATOM 869 C CA . GLY A 1 111 ? 16.760 -14.420 -6.388 1.00 90.00 111 GLY A CA 1
ATOM 870 C C . GLY A 1 111 ? 15.318 -14.217 -6.856 1.00 90.00 111 GLY A C 1
ATOM 871 O O . GLY A 1 111 ? 15.062 -13.667 -7.924 1.00 90.00 111 GLY A O 1
ATOM 872 N N . ASN A 1 112 ? 14.354 -14.642 -6.036 1.00 90.88 112 ASN A N 1
ATOM 873 C CA . ASN A 1 112 ? 12.941 -14.318 -6.239 1.00 90.88 112 ASN A CA 1
ATOM 874 C C . ASN A 1 112 ? 12.568 -13.122 -5.360 1.00 90.88 112 ASN A C 1
ATOM 876 O O . ASN A 1 112 ? 12.565 -13.258 -4.136 1.00 90.88 112 ASN A O 1
ATOM 880 N N . VAL A 1 113 ? 12.283 -11.969 -5.968 1.00 90.94 113 VAL A N 1
ATOM 881 C CA . VAL A 1 113 ? 12.028 -10.714 -5.247 1.00 90.94 113 VAL A CA 1
ATOM 882 C C . VAL A 1 113 ? 10.856 -10.884 -4.268 1.00 90.94 113 VAL A C 1
ATOM 884 O O . VAL A 1 113 ? 9.717 -11.078 -4.704 1.00 90.94 113 VAL A O 1
ATOM 887 N N . PRO A 1 114 ? 11.094 -10.795 -2.945 1.00 88.50 114 PRO A N 1
ATOM 888 C CA . PRO A 1 114 ? 10.015 -10.854 -1.971 1.00 88.50 114 PRO A CA 1
ATOM 889 C C . PRO A 1 114 ? 9.122 -9.618 -2.108 1.00 88.50 114 PRO A C 1
ATOM 891 O O . PRO A 1 114 ? 9.610 -8.515 -2.355 1.00 88.50 114 PRO A O 1
ATOM 894 N N . ASN A 1 115 ? 7.813 -9.805 -1.936 1.00 89.38 115 ASN A N 1
ATOM 895 C CA . ASN A 1 115 ? 6.807 -8.743 -2.025 1.00 89.38 115 ASN A CA 1
ATOM 896 C C . ASN A 1 115 ? 6.908 -7.908 -3.319 1.00 89.38 115 ASN A C 1
ATOM 898 O O . ASN A 1 115 ? 6.770 -6.687 -3.295 1.00 89.38 115 ASN A O 1
ATOM 902 N N . LEU A 1 116 ? 7.136 -8.560 -4.467 1.00 92.06 116 LEU A N 1
ATOM 903 C CA . LEU A 1 116 ? 7.287 -7.903 -5.774 1.00 92.06 116 LEU A CA 1
ATOM 904 C C . LEU A 1 116 ? 6.184 -6.868 -6.073 1.00 92.06 116 LEU A C 1
ATOM 906 O O . LEU A 1 116 ? 6.463 -5.798 -6.606 1.00 92.06 116 LEU A O 1
ATOM 910 N N . VAL A 1 117 ? 4.936 -7.173 -5.711 1.00 91.94 117 VAL A N 1
ATOM 911 C CA . VAL A 1 117 ? 3.781 -6.277 -5.894 1.00 91.94 117 VAL A CA 1
ATOM 912 C C . VAL A 1 117 ? 3.946 -4.980 -5.093 1.00 91.94 117 VAL A C 1
ATOM 914 O O . VAL A 1 117 ? 3.735 -3.900 -5.638 1.00 91.94 117 VAL A O 1
ATOM 917 N N . GLU A 1 118 ? 4.373 -5.076 -3.832 1.00 91.38 118 GLU A N 1
ATOM 918 C CA . GLU A 1 118 ? 4.642 -3.931 -2.952 1.00 91.38 118 GLU A CA 1
ATOM 919 C C . GLU A 1 118 ? 5.761 -3.059 -3.535 1.00 91.38 118 GLU A C 1
ATOM 921 O O . GLU A 1 118 ? 5.597 -1.849 -3.665 1.00 91.38 118 GLU A O 1
ATOM 926 N N . VAL A 1 119 ? 6.853 -3.682 -3.997 1.00 94.69 119 VAL A N 1
ATOM 927 C CA . VAL A 1 119 ? 7.980 -2.980 -4.636 1.00 94.69 119 VAL A CA 1
ATOM 928 C C . VAL A 1 119 ? 7.528 -2.218 -5.885 1.00 94.69 119 VAL A C 1
ATOM 930 O O . VAL A 1 119 ? 7.887 -1.052 -6.061 1.00 94.69 119 VAL A O 1
ATOM 933 N N . ILE A 1 120 ? 6.719 -2.847 -6.746 1.00 95.00 120 ILE A N 1
ATOM 934 C CA . ILE A 1 120 ? 6.159 -2.203 -7.942 1.00 95.00 120 ILE A CA 1
ATOM 935 C C . ILE A 1 120 ? 5.283 -1.008 -7.552 1.00 95.00 120 ILE A C 1
ATOM 937 O O . ILE A 1 120 ? 5.417 0.077 -8.125 1.00 95.00 120 ILE A O 1
ATOM 941 N N . TYR A 1 121 ? 4.386 -1.203 -6.587 1.00 91.19 121 TYR A N 1
ATOM 942 C CA . TYR A 1 121 ? 3.421 -0.192 -6.174 1.00 91.19 121 TYR A CA 1
ATOM 943 C C . TYR A 1 121 ? 4.103 1.022 -5.527 1.00 91.19 121 TYR A C 1
ATOM 945 O O . TYR A 1 121 ? 3.813 2.164 -5.893 1.00 91.19 121 TYR A O 1
ATOM 953 N N . GLU A 1 122 ? 5.067 0.790 -4.630 1.00 91.44 122 GLU A N 1
ATOM 954 C CA . GLU A 1 122 ? 5.879 1.838 -4.005 1.00 91.44 122 GLU A CA 1
ATOM 955 C C . GLU A 1 122 ? 6.709 2.608 -5.034 1.00 91.44 122 GLU A C 1
ATOM 957 O O . GLU A 1 122 ? 6.701 3.841 -5.042 1.00 91.44 122 GLU A O 1
ATOM 962 N N . ALA A 1 123 ? 7.397 1.913 -5.943 1.00 94.38 123 ALA A N 1
ATOM 963 C CA . ALA A 1 123 ? 8.182 2.567 -6.983 1.00 94.38 123 ALA A CA 1
ATOM 964 C C . ALA A 1 123 ? 7.310 3.463 -7.877 1.00 94.38 123 ALA A C 1
ATOM 966 O O . ALA A 1 123 ? 7.711 4.582 -8.211 1.00 94.38 123 ALA A O 1
ATOM 967 N N . TYR A 1 124 ? 6.109 2.998 -8.229 1.00 93.62 124 TYR A N 1
ATOM 968 C CA . TYR A 1 124 ? 5.191 3.735 -9.091 1.00 93.62 124 TYR A CA 1
ATOM 969 C C . TYR A 1 124 ? 4.580 4.958 -8.392 1.00 93.62 124 TYR A C 1
ATOM 971 O O . TYR A 1 124 ? 4.642 6.062 -8.933 1.00 93.62 124 TYR A O 1
ATOM 979 N N . LEU A 1 125 ? 4.004 4.794 -7.195 1.00 88.69 125 LEU A N 1
ATOM 980 C CA . LEU A 1 125 ? 3.278 5.879 -6.522 1.00 88.69 125 LEU A CA 1
ATOM 981 C C . LEU A 1 125 ? 4.155 6.786 -5.666 1.00 88.69 125 LEU A C 1
ATOM 983 O O . LEU A 1 125 ? 3.950 7.998 -5.672 1.00 88.69 125 LEU A O 1
ATOM 987 N N . VAL A 1 126 ? 5.110 6.216 -4.932 1.00 89.12 126 VAL A N 1
ATOM 988 C CA . VAL A 1 126 ? 5.980 6.967 -4.015 1.00 89.12 126 VAL A CA 1
ATOM 989 C C . VAL A 1 126 ? 7.227 7.437 -4.756 1.00 89.12 126 VAL A C 1
ATOM 991 O O . VAL A 1 126 ? 7.563 8.619 -4.737 1.00 89.12 126 VAL A O 1
ATOM 994 N N . GLY A 1 127 ? 7.887 6.528 -5.479 1.00 89.81 127 GLY A N 1
ATOM 995 C CA . GLY A 1 127 ? 9.085 6.824 -6.271 1.00 89.81 127 GLY A CA 1
ATOM 996 C C . GLY A 1 127 ? 8.835 7.675 -7.519 1.00 89.81 127 GLY A C 1
ATOM 997 O O . GLY A 1 127 ? 9.796 8.206 -8.102 1.00 89.81 127 GLY A O 1
ATOM 998 N N . ALA A 1 128 ? 7.566 7.790 -7.934 1.00 92.62 128 ALA A N 1
ATOM 999 C CA . ALA A 1 128 ? 7.137 8.376 -9.201 1.00 92.62 128 ALA A CA 1
ATOM 1000 C C . ALA A 1 128 ? 7.944 7.828 -10.396 1.00 92.62 128 ALA A C 1
ATOM 1002 O O . ALA A 1 128 ? 8.321 8.574 -11.304 1.00 92.62 128 ALA A O 1
ATOM 1003 N N . VAL A 1 129 ? 8.284 6.536 -10.354 1.00 94.69 129 VAL A N 1
ATOM 1004 C CA . VAL A 1 129 ? 9.076 5.865 -11.387 1.00 94.69 129 VAL A CA 1
ATOM 1005 C C . VAL A 1 129 ? 8.137 5.403 -12.508 1.00 94.69 129 VAL A C 1
ATOM 1007 O O . VAL A 1 129 ? 7.123 4.758 -12.228 1.00 94.69 129 VAL A O 1
ATOM 1010 N N . PRO A 1 130 ? 8.436 5.700 -13.785 1.00 96.62 130 PRO A N 1
ATOM 1011 C CA . PRO A 1 130 ? 7.620 5.235 -14.901 1.00 96.62 130 PRO A CA 1
ATOM 1012 C C . PRO A 1 130 ? 7.525 3.705 -14.956 1.00 96.62 130 PRO A C 1
ATOM 1014 O O . PRO A 1 130 ? 8.513 3.005 -14.738 1.00 96.62 130 PRO A O 1
ATOM 1017 N N . ALA A 1 131 ? 6.361 3.179 -15.351 1.00 96.56 131 ALA A N 1
ATOM 1018 C CA . ALA A 1 131 ? 6.126 1.734 -15.446 1.00 96.56 131 ALA A CA 1
ATOM 1019 C C . ALA A 1 131 ? 7.162 1.004 -16.323 1.00 96.56 131 ALA A C 1
ATOM 1021 O O . ALA A 1 131 ? 7.587 -0.098 -15.990 1.00 96.56 131 ALA A O 1
ATOM 1022 N N . SER A 1 132 ? 7.618 1.639 -17.407 1.00 97.44 132 SER A N 1
ATOM 1023 C CA . SER A 1 132 ? 8.662 1.110 -18.291 1.00 97.44 132 SER A CA 1
ATOM 1024 C C . SER A 1 132 ? 10.021 0.959 -17.596 1.00 97.44 132 SER A C 1
ATOM 1026 O O . SER A 1 132 ? 10.768 0.029 -17.889 1.00 97.44 132 SER A O 1
ATOM 1028 N N . GLU A 1 133 ? 10.362 1.871 -16.682 1.00 97.44 133 GLU A N 1
ATOM 1029 C CA . GLU A 1 133 ? 11.614 1.811 -15.923 1.00 97.44 133 GLU A CA 1
ATOM 1030 C C . GLU A 1 133 ? 11.550 0.739 -14.834 1.00 97.44 133 GLU A C 1
ATOM 1032 O O . GLU A 1 133 ? 12.503 -0.023 -14.698 1.00 97.44 133 GLU A O 1
ATOM 1037 N N . ILE A 1 134 ? 10.412 0.625 -14.140 1.00 97.69 134 ILE A N 1
ATOM 1038 C CA . ILE A 1 134 ? 10.151 -0.444 -13.163 1.00 97.69 134 ILE A CA 1
ATOM 1039 C C . ILE A 1 134 ? 10.245 -1.814 -13.842 1.00 97.69 134 ILE A C 1
ATOM 1041 O O . ILE A 1 134 ? 10.946 -2.699 -13.361 1.00 97.69 134 ILE A O 1
ATOM 1045 N N . ALA A 1 135 ? 9.579 -1.970 -14.988 1.00 96.69 135 ALA A N 1
ATOM 1046 C CA . ALA A 1 135 ? 9.573 -3.212 -15.750 1.00 96.69 135 ALA A CA 1
ATOM 1047 C C . ALA A 1 135 ? 10.981 -3.636 -16.179 1.00 96.69 135 ALA A C 1
ATOM 1049 O O . ALA A 1 135 ? 11.340 -4.804 -16.074 1.00 96.69 135 ALA A O 1
ATOM 1050 N N . ARG A 1 136 ? 11.795 -2.671 -16.622 1.00 96.44 136 ARG A N 1
ATOM 1051 C CA . ARG A 1 136 ? 13.190 -2.915 -16.989 1.00 96.44 136 ARG A CA 1
ATOM 1052 C C . ARG A 1 136 ? 14.037 -3.341 -15.789 1.00 96.44 136 ARG A C 1
ATOM 1054 O O . ARG A 1 136 ? 14.861 -4.231 -15.951 1.00 96.44 136 ARG A O 1
ATOM 1061 N N . GLU A 1 137 ? 13.873 -2.694 -14.637 1.00 96.69 137 GLU A N 1
ATOM 1062 C CA . GLU A 1 137 ? 14.682 -2.992 -13.448 1.00 96.69 137 GLU A CA 1
ATOM 1063 C C . GLU A 1 137 ? 14.355 -4.375 -12.862 1.00 96.69 137 GLU A C 1
ATOM 1065 O O . GLU A 1 137 ? 15.260 -5.080 -12.427 1.00 96.69 137 GLU A O 1
ATOM 1070 N N . LEU A 1 138 ? 13.079 -4.771 -12.908 1.00 95.75 138 LEU A N 1
ATOM 1071 C CA . LEU A 1 138 ? 12.553 -6.026 -12.353 1.00 95.75 138 LEU A CA 1
ATOM 1072 C C . LEU A 1 138 ? 12.335 -7.126 -13.407 1.00 95.75 138 LEU A C 1
ATOM 1074 O O . LEU A 1 138 ? 11.571 -8.048 -13.160 1.00 95.75 138 LEU A O 1
ATOM 1078 N N . HIS A 1 139 ? 12.874 -6.970 -14.621 1.00 94.25 139 HIS A N 1
ATOM 1079 C CA . HIS A 1 139 ? 12.738 -7.915 -15.746 1.00 94.25 139 HIS A CA 1
ATOM 1080 C C . HIS A 1 139 ? 11.316 -8.466 -16.007 1.00 94.25 139 HIS A C 1
ATOM 1082 O O . HIS A 1 139 ? 11.146 -9.559 -16.554 1.00 94.25 139 HIS A O 1
ATOM 1088 N N . VAL A 1 140 ? 10.282 -7.684 -15.693 1.00 94.94 140 VAL A N 1
ATOM 1089 C CA . VAL A 1 140 ? 8.871 -7.988 -15.972 1.00 94.94 140 VAL A CA 1
ATOM 1090 C C . VAL A 1 140 ? 8.375 -7.193 -17.180 1.00 94.94 140 VAL A C 1
ATOM 1092 O O . VAL A 1 140 ? 9.079 -6.361 -17.751 1.00 94.94 140 VAL A O 1
ATOM 1095 N N . THR A 1 141 ? 7.135 -7.432 -17.607 1.00 97.12 141 THR A N 1
ATOM 1096 C CA . THR A 1 141 ? 6.521 -6.630 -18.671 1.00 97.12 141 THR A CA 1
ATOM 1097 C C . THR A 1 141 ? 5.957 -5.320 -18.117 1.00 97.12 141 THR A C 1
ATOM 1099 O O . THR A 1 141 ? 5.463 -5.257 -16.992 1.00 97.12 141 THR A O 1
ATOM 1102 N N . GLU A 1 142 ? 5.969 -4.261 -18.929 1.00 97.56 142 GLU A N 1
ATOM 1103 C CA . GLU A 1 142 ? 5.320 -2.992 -18.565 1.00 97.56 142 GLU A CA 1
ATOM 1104 C C . GLU A 1 142 ? 3.813 -3.168 -18.324 1.00 97.56 142 GLU A C 1
ATOM 1106 O O . GLU A 1 142 ? 3.247 -2.533 -17.436 1.00 97.56 142 GLU A O 1
ATOM 1111 N N . GLU A 1 143 ? 3.168 -4.067 -19.073 1.00 97.38 143 GLU A N 1
ATOM 1112 C CA . GLU A 1 143 ? 1.752 -4.387 -18.884 1.00 97.38 143 GLU A CA 1
ATOM 1113 C C . GLU A 1 143 ? 1.489 -5.025 -17.517 1.00 97.38 143 GLU A C 1
ATOM 1115 O O . GLU A 1 143 ? 0.523 -4.665 -16.854 1.00 97.38 143 GLU A O 1
ATOM 1120 N N . TYR A 1 144 ? 2.378 -5.905 -17.046 1.00 95.69 144 TYR A N 1
ATOM 1121 C CA . TYR A 1 144 ? 2.272 -6.474 -15.705 1.00 95.69 144 TYR A CA 1
ATOM 1122 C C . TYR A 1 144 ? 2.365 -5.393 -14.620 1.00 95.69 144 TYR A C 1
ATOM 1124 O O . TYR A 1 144 ? 1.555 -5.375 -13.697 1.00 95.69 144 TYR A O 1
ATOM 1132 N N . VAL A 1 145 ? 3.294 -4.441 -14.763 1.00 96.12 145 VAL A N 1
ATOM 1133 C CA . VAL A 1 145 ? 3.411 -3.298 -13.840 1.00 96.12 145 VAL A CA 1
ATOM 1134 C C . VAL A 1 145 ? 2.127 -2.467 -13.822 1.00 96.12 145 VAL A C 1
ATOM 1136 O O . VAL A 1 145 ? 1.623 -2.122 -12.752 1.00 96.12 145 VAL A O 1
ATOM 1139 N N . ARG A 1 146 ? 1.566 -2.164 -14.998 1.00 95.00 146 ARG A N 1
ATOM 1140 C CA . ARG A 1 146 ? 0.298 -1.427 -15.109 1.00 95.00 146 ARG A CA 1
ATOM 1141 C C . ARG A 1 146 ? -0.861 -2.187 -14.483 1.00 95.00 146 ARG A C 1
ATOM 1143 O O . ARG A 1 146 ? -1.690 -1.568 -13.819 1.00 95.00 146 ARG A O 1
ATOM 1150 N N . GLU A 1 147 ? -0.910 -3.501 -14.672 1.00 94.06 147 GLU A N 1
ATOM 1151 C CA . GLU A 1 147 ? -1.947 -4.340 -14.088 1.00 94.06 147 GLU A CA 1
ATOM 1152 C C . GLU A 1 147 ? -1.862 -4.333 -12.564 1.00 94.06 147 GLU A C 1
ATOM 1154 O O . GLU A 1 147 ? -2.866 -4.053 -11.917 1.00 94.06 147 GLU A O 1
ATOM 1159 N N . VAL A 1 148 ? -0.666 -4.511 -11.991 1.00 92.38 148 VAL A N 1
ATOM 1160 C CA . VAL A 1 148 ? -0.443 -4.427 -10.539 1.00 92.38 148 VAL A CA 1
ATOM 1161 C C . VAL A 1 148 ? -0.973 -3.110 -9.972 1.00 92.38 148 VAL A C 1
ATOM 1163 O O . VAL A 1 148 ? -1.745 -3.122 -9.013 1.00 92.38 148 VAL A O 1
ATOM 1166 N N . VAL A 1 149 ? -0.616 -1.982 -10.588 1.00 90.62 149 VAL A N 1
ATOM 1167 C CA . VAL A 1 149 ? -1.061 -0.646 -10.157 1.00 90.62 149 VAL A CA 1
ATOM 1168 C C . VAL A 1 149 ? -2.574 -0.467 -10.306 1.00 90.62 149 VAL A C 1
ATOM 1170 O O . VAL A 1 149 ? -3.195 0.240 -9.515 1.00 90.62 149 VAL A O 1
ATOM 1173 N N . ARG A 1 150 ? -3.183 -1.087 -11.321 1.00 89.19 150 ARG A N 1
ATOM 1174 C CA . ARG A 1 150 ? -4.625 -1.006 -11.577 1.00 89.19 150 ARG A CA 1
ATOM 1175 C C . ARG A 1 150 ? -5.435 -1.841 -10.590 1.00 89.19 150 ARG A C 1
ATOM 1177 O O . ARG A 1 150 ? -6.547 -1.441 -10.243 1.00 89.19 150 ARG A O 1
ATOM 1184 N N . THR A 1 151 ? -4.925 -3.003 -10.192 1.00 89.88 151 THR A N 1
ATOM 1185 C CA . THR A 1 151 ? -5.682 -3.980 -9.402 1.00 89.88 151 THR A CA 1
ATOM 1186 C C . THR A 1 151 ? -5.473 -3.844 -7.902 1.00 89.88 151 THR A C 1
ATOM 1188 O O . THR A 1 151 ? -6.348 -4.279 -7.158 1.00 89.88 151 THR A O 1
ATOM 1191 N N . HIS A 1 152 ? -4.371 -3.245 -7.444 1.00 89.38 152 HIS A N 1
ATOM 1192 C CA . HIS A 1 152 ? -4.059 -3.119 -6.019 1.00 89.38 152 HIS A CA 1
ATOM 1193 C C . HIS A 1 152 ? -4.328 -1.714 -5.476 1.00 89.38 152 HIS A C 1
ATOM 1195 O O . HIS A 1 152 ? -4.289 -0.719 -6.201 1.00 89.38 152 HIS A O 1
ATOM 1201 N N . ALA A 1 153 ? -4.592 -1.632 -4.174 1.00 86.12 153 ALA A N 1
ATOM 1202 C CA . ALA A 1 153 ? -4.693 -0.376 -3.441 1.00 86.12 153 ALA A CA 1
ATOM 1203 C C . ALA A 1 153 ? -4.256 -0.567 -1.980 1.00 86.12 153 ALA A C 1
ATOM 1205 O O . ALA A 1 153 ? -4.391 -1.671 -1.452 1.00 86.12 153 ALA A O 1
ATOM 1206 N N . PRO A 1 154 ? -3.732 0.479 -1.315 1.00 85.94 154 PRO A N 1
ATOM 1207 C CA . PRO A 1 154 ? -3.441 0.436 0.104 1.00 85.94 154 PRO A CA 1
ATOM 1208 C C . PRO A 1 154 ? -4.754 0.369 0.867 1.00 85.94 154 PRO A C 1
ATOM 1210 O O . PRO A 1 154 ? -5.701 1.111 0.567 1.00 85.94 154 PRO A O 1
ATOM 1213 N N . PHE A 1 155 ? -4.785 -0.491 1.871 1.00 87.56 155 PHE A N 1
ATOM 1214 C CA . PHE A 1 155 ? -5.878 -0.595 2.810 1.00 87.56 155 PHE A CA 1
ATOM 1215 C C . PHE A 1 155 ? -5.343 -0.565 4.232 1.00 87.56 155 PHE A C 1
ATOM 1217 O O . PHE A 1 155 ? -4.368 -1.231 4.563 1.00 87.56 155 PHE A O 1
ATOM 1224 N N . SER A 1 156 ? -6.022 0.196 5.078 1.00 89.94 156 SER A N 1
ATOM 1225 C CA . SER A 1 156 ? -5.872 0.099 6.526 1.00 89.94 156 SER A CA 1
ATOM 1226 C C . SER A 1 156 ? -6.949 -0.832 7.056 1.00 89.94 156 SER A C 1
ATOM 1228 O O . SER A 1 156 ? -8.094 -0.765 6.595 1.00 89.94 156 SER A O 1
ATOM 1230 N N . TRP A 1 157 ? -6.624 -1.669 8.031 1.00 90.38 157 TRP A N 1
ATOM 1231 C CA . TRP A 1 157 ? -7.594 -2.579 8.623 1.00 90.38 157 TRP A CA 1
ATOM 1232 C C . TRP A 1 157 ? -7.402 -2.732 10.127 1.00 90.38 157 TRP A C 1
ATOM 1234 O O . TRP A 1 157 ? -6.292 -2.614 10.637 1.00 90.38 157 TRP A O 1
ATOM 1244 N N . PHE A 1 158 ? -8.504 -3.021 10.820 1.00 89.62 158 PHE A N 1
ATOM 1245 C CA . PHE A 1 158 ? -8.524 -3.329 12.250 1.00 89.62 158 PHE A CA 1
ATOM 1246 C C . PHE A 1 158 ? -9.372 -4.569 12.513 1.00 89.62 158 PHE A C 1
ATOM 1248 O O . PHE A 1 158 ? -10.494 -4.678 12.005 1.00 89.62 158 PHE A O 1
ATOM 1255 N N . VAL A 1 159 ? -8.857 -5.473 13.340 1.00 87.56 159 VAL A N 1
ATOM 1256 C CA . VAL A 1 159 ? -9.621 -6.556 13.957 1.00 87.56 159 VAL A CA 1
ATOM 1257 C C . VAL A 1 159 ? -10.178 -6.034 15.275 1.00 87.56 159 VAL A C 1
ATOM 1259 O O . VAL A 1 159 ? -9.440 -5.657 16.185 1.00 87.56 159 VAL A O 1
ATOM 1262 N N . GLU A 1 160 ? -11.500 -6.038 15.392 1.00 88.62 160 GLU A N 1
ATOM 1263 C CA . GLU A 1 160 ? -12.201 -5.684 16.617 1.00 88.62 160 GLU A CA 1
ATOM 1264 C C . GLU A 1 160 ? -12.901 -6.918 17.192 1.00 88.62 160 GLU A C 1
ATOM 1266 O O . GLU A 1 160 ? -13.592 -7.653 16.481 1.00 88.62 160 GLU A O 1
ATOM 1271 N N . VAL A 1 161 ? -12.784 -7.109 18.503 1.00 87.50 161 VAL A N 1
ATOM 1272 C CA . VAL A 1 161 ? -13.465 -8.171 19.248 1.00 87.50 161 VAL A CA 1
ATOM 1273 C C . VAL A 1 161 ? -14.522 -7.557 20.152 1.00 87.50 161 VAL A C 1
ATOM 1275 O O . VAL A 1 161 ? -14.338 -6.487 20.736 1.00 87.50 161 VAL A O 1
ATOM 1278 N N . ARG A 1 162 ? -15.670 -8.224 20.262 1.00 86.69 162 ARG A N 1
ATOM 1279 C CA . ARG A 1 162 ? -16.731 -7.810 21.170 1.00 86.69 162 ARG A CA 1
ATOM 1280 C C . ARG A 1 162 ? -16.473 -8.384 22.556 1.00 86.69 162 ARG A C 1
ATOM 1282 O O . ARG A 1 162 ? -16.473 -9.597 22.733 1.00 86.69 162 ARG A O 1
ATOM 1289 N N . THR A 1 163 ? -16.321 -7.503 23.533 1.00 83.25 163 THR A N 1
ATOM 1290 C CA . THR A 1 163 ? -16.155 -7.871 24.938 1.00 83.25 163 THR A CA 1
ATOM 1291 C C . THR A 1 163 ? -17.455 -8.373 25.562 1.00 83.25 163 THR A C 1
ATOM 1293 O O . THR A 1 163 ? -18.552 -8.118 25.052 1.00 83.25 163 THR A O 1
ATOM 1296 N N . ASP A 1 164 ? -17.344 -9.004 26.732 1.00 80.94 164 ASP A N 1
ATOM 1297 C CA . ASP A 1 164 ? -18.484 -9.445 27.550 1.00 80.94 164 ASP A CA 1
ATOM 1298 C C . ASP A 1 164 ? -19.407 -8.285 27.959 1.00 80.94 164 ASP A C 1
ATOM 1300 O O . ASP A 1 164 ? -20.616 -8.453 28.110 1.00 80.94 164 ASP A O 1
ATOM 1304 N N . ALA A 1 165 ? -18.857 -7.069 28.071 1.00 82.94 165 ALA A N 1
ATOM 1305 C CA . ALA A 1 165 ? -19.618 -5.840 28.304 1.00 82.94 165 ALA A CA 1
ATOM 1306 C C . ALA A 1 165 ? -20.394 -5.360 27.058 1.00 82.94 165 ALA A C 1
ATOM 1308 O O . ALA A 1 165 ? -21.043 -4.312 27.083 1.00 82.94 165 ALA A O 1
ATOM 1309 N N . GLY A 1 166 ? -20.308 -6.099 25.950 1.00 83.44 166 GLY A N 1
ATOM 1310 C CA . GLY A 1 166 ? -20.991 -5.829 24.695 1.00 83.44 166 GLY A CA 1
ATOM 1311 C C . GLY A 1 166 ? -20.351 -4.737 23.837 1.00 83.44 166 GLY A C 1
ATOM 1312 O O . GLY A 1 166 ? -20.954 -4.393 22.815 1.00 83.44 166 GLY A O 1
ATOM 1313 N N . LYS A 1 167 ? -19.176 -4.217 24.221 1.00 87.06 167 LYS A N 1
ATOM 1314 C CA . LYS A 1 167 ? -18.426 -3.171 23.503 1.00 87.06 167 LYS A CA 1
ATOM 1315 C C . LYS A 1 167 ? -17.440 -3.781 22.509 1.00 87.06 167 LYS A C 1
ATOM 1317 O O . LYS A 1 167 ? -16.969 -4.888 22.727 1.00 87.06 167 LYS A O 1
ATOM 1322 N N . TRP A 1 168 ? -17.140 -3.053 21.439 1.00 87.69 168 TRP A N 1
ATOM 1323 C CA . TRP A 1 168 ? -16.081 -3.412 20.496 1.00 87.69 168 TRP A CA 1
ATOM 1324 C C . TRP A 1 168 ? -14.755 -2.827 20.964 1.00 87.69 168 TRP A C 1
ATOM 1326 O O . TRP A 1 168 ? -14.704 -1.644 21.301 1.00 87.69 168 TRP A O 1
ATOM 1336 N N . GLU A 1 169 ? -13.719 -3.654 20.983 1.00 87.25 169 GLU A N 1
ATOM 1337 C CA . GLU A 1 169 ? -12.350 -3.255 21.295 1.00 87.25 169 GLU A CA 1
ATOM 1338 C C . GLU A 1 169 ? -11.418 -3.723 20.179 1.00 87.25 169 GLU A C 1
ATOM 1340 O O . GLU A 1 169 ? -11.506 -4.865 19.725 1.00 87.25 169 GLU A O 1
ATOM 1345 N N . GLU A 1 170 ? -10.554 -2.819 19.727 1.00 87.69 170 GLU A N 1
ATOM 1346 C CA . GLU A 1 170 ? -9.499 -3.106 18.757 1.00 87.69 170 GLU A CA 1
ATOM 1347 C C . GLU A 1 170 ? -8.464 -4.044 19.389 1.00 87.69 170 GLU A C 1
ATOM 1349 O O . GLU A 1 170 ? -8.027 -3.823 20.519 1.00 87.69 170 GLU A O 1
ATOM 1354 N N . GLN A 1 171 ? -8.117 -5.112 18.676 1.00 83.94 171 GLN A N 1
ATOM 1355 C CA . GLN A 1 171 ? -7.133 -6.108 19.108 1.00 83.94 171 GLN A CA 1
ATOM 1356 C C . GLN A 1 171 ? -5.878 -6.068 18.243 1.00 83.94 171 GLN A C 1
ATOM 1358 O O . GLN A 1 171 ? -4.775 -6.206 18.765 1.00 83.94 171 GLN A O 1
ATOM 1363 N N . ASP A 1 172 ? -6.055 -5.882 16.937 1.00 83.88 172 ASP A N 1
ATOM 1364 C CA . ASP A 1 172 ? -4.964 -5.835 15.972 1.00 83.88 172 ASP A CA 1
ATOM 1365 C C . ASP A 1 172 ? -5.307 -4.878 14.831 1.00 83.88 172 ASP A C 1
ATOM 1367 O O . ASP A 1 172 ? -6.483 -4.616 14.553 1.00 83.88 172 ASP A O 1
ATOM 1371 N N . GLY A 1 173 ? -4.281 -4.367 14.165 1.00 83.44 173 GLY A N 1
ATOM 1372 C CA . GLY A 1 173 ? -4.436 -3.452 13.053 1.00 83.44 173 GLY A CA 1
ATOM 1373 C C . GLY A 1 173 ? -3.148 -3.243 12.286 1.00 83.44 173 GLY A C 1
ATOM 1374 O O . GLY A 1 173 ? -2.057 -3.171 12.854 1.00 83.44 173 GLY A O 1
ATOM 1375 N N . SER A 1 174 ? -3.282 -3.120 10.972 1.00 88.31 174 SER A N 1
ATOM 1376 C CA . SER A 1 174 ? -2.151 -2.867 10.094 1.00 88.31 174 SER A CA 1
ATOM 1377 C C . SER A 1 174 ? -2.579 -2.139 8.827 1.00 88.31 174 SER A C 1
ATOM 1379 O O . SER A 1 174 ? -3.764 -1.918 8.563 1.00 88.31 174 SER A O 1
ATOM 1381 N N . GLU A 1 175 ? -1.584 -1.763 8.038 1.00 87.31 175 GLU A N 1
ATOM 1382 C CA . GLU A 1 175 ? -1.759 -1.235 6.695 1.00 87.31 175 GLU A CA 1
ATOM 1383 C C . GLU A 1 175 ? -1.086 -2.190 5.721 1.00 87.31 175 GLU A C 1
ATOM 1385 O O . GLU A 1 175 ? 0.042 -2.622 5.951 1.00 87.31 175 GLU A O 1
ATOM 1390 N N . ASP A 1 176 ? -1.785 -2.533 4.646 1.00 87.50 176 ASP A N 1
ATOM 1391 C CA . ASP A 1 176 ? -1.303 -3.517 3.688 1.00 87.50 176 ASP A CA 1
ATOM 1392 C C . ASP A 1 176 ? -1.839 -3.234 2.279 1.00 87.50 176 ASP A C 1
ATOM 1394 O O . ASP A 1 176 ? -2.790 -2.471 2.078 1.00 87.50 176 ASP A O 1
ATOM 1398 N N . LEU A 1 177 ? -1.194 -3.823 1.278 1.00 87.81 177 LEU A N 1
ATOM 1399 C CA . LEU A 1 177 ? -1.548 -3.679 -0.123 1.00 87.81 177 LEU A CA 1
ATOM 1400 C C . LEU A 1 177 ? -2.364 -4.887 -0.576 1.00 87.81 177 LEU A C 1
ATOM 1402 O O . LEU A 1 177 ? -1.826 -5.978 -0.751 1.00 87.81 177 LEU A O 1
ATOM 1406 N N . TRP A 1 178 ? -3.654 -4.685 -0.843 1.00 89.56 178 TRP A N 1
ATOM 1407 C CA . TRP A 1 178 ? -4.536 -5.770 -1.279 1.00 89.56 178 TRP A CA 1
ATOM 1408 C C . TRP A 1 178 ? -5.029 -5.580 -2.713 1.00 89.56 178 TRP A C 1
ATOM 1410 O O . TRP A 1 178 ? -5.222 -4.440 -3.160 1.00 89.56 178 TRP A O 1
ATOM 1420 N N . PRO A 1 179 ? -5.298 -6.681 -3.438 1.00 87.00 179 PRO A N 1
ATOM 1421 C CA . PRO A 1 179 ? -6.131 -6.641 -4.628 1.00 87.00 179 PRO A CA 1
ATOM 1422 C C . PRO A 1 179 ? -7.505 -6.067 -4.272 1.00 87.00 179 PRO A C 1
ATOM 1424 O O . PRO A 1 179 ? -8.200 -6.571 -3.393 1.00 87.00 179 PRO A O 1
ATOM 1427 N N . ALA A 1 180 ? -7.933 -5.026 -4.983 1.00 83.75 180 ALA A N 1
ATOM 1428 C CA . ALA A 1 180 ? -9.193 -4.335 -4.721 1.00 83.75 180 ALA A CA 1
ATOM 1429 C C . ALA A 1 180 ? -10.430 -5.235 -4.901 1.00 83.75 180 ALA A C 1
ATOM 1431 O O . ALA A 1 180 ? -11.484 -4.944 -4.341 1.00 83.75 180 ALA A O 1
ATOM 1432 N N . VAL A 1 181 ? -10.305 -6.308 -5.688 1.00 85.56 181 VAL A N 1
ATOM 1433 C CA . VAL A 1 181 ? -11.379 -7.276 -5.952 1.00 85.56 181 VAL A CA 1
ATOM 1434 C C . VAL A 1 181 ? -11.534 -8.328 -4.850 1.00 85.56 181 VAL A C 1
ATOM 1436 O O . VAL A 1 181 ? -12.637 -8.835 -4.677 1.00 85.56 181 VAL A O 1
ATOM 1439 N N . ASP A 1 182 ? -10.484 -8.579 -4.061 1.00 87.06 182 ASP A N 1
ATOM 1440 C CA . ASP A 1 182 ? -10.439 -9.678 -3.082 1.00 87.06 182 ASP A CA 1
ATOM 1441 C C . ASP A 1 182 ? -10.463 -9.181 -1.626 1.00 87.06 182 ASP A C 1
ATOM 1443 O O . ASP A 1 182 ? -10.339 -9.968 -0.690 1.00 87.06 182 ASP A O 1
ATOM 1447 N N . VAL A 1 183 ? -10.653 -7.873 -1.409 1.00 86.06 183 VAL A N 1
ATOM 1448 C CA . VAL A 1 183 ? -10.654 -7.232 -0.077 1.00 86.06 183 VAL A CA 1
ATOM 1449 C C . VAL A 1 183 ? -11.578 -7.949 0.910 1.00 86.06 183 VAL A C 1
ATOM 1451 O O . VAL A 1 183 ? -11.222 -8.138 2.071 1.00 86.06 183 VAL A O 1
ATOM 1454 N N . GLU A 1 184 ? -12.759 -8.369 0.453 1.00 86.06 184 GLU A N 1
ATOM 1455 C CA . GLU A 1 184 ? -13.727 -9.098 1.276 1.00 86.06 184 GLU A CA 1
ATOM 1456 C C . GLU A 1 184 ? -13.203 -10.470 1.721 1.00 86.06 184 GLU A C 1
ATOM 1458 O O . GLU A 1 184 ? -13.363 -10.850 2.886 1.00 86.06 184 GLU A O 1
ATOM 1463 N N . GLU A 1 185 ? -12.585 -11.212 0.803 1.00 87.62 185 GLU A N 1
ATOM 1464 C CA . GLU A 1 185 ? -12.054 -12.545 1.067 1.00 87.62 185 GLU A CA 1
ATOM 1465 C C . GLU A 1 185 ? -10.846 -12.478 2.003 1.00 87.62 185 GLU A C 1
ATOM 1467 O O . GLU A 1 185 ? -10.798 -13.217 2.987 1.00 87.62 185 GLU A O 1
ATOM 1472 N N . ILE A 1 186 ? -9.937 -11.529 1.773 1.00 87.56 186 ILE A N 1
ATOM 1473 C CA . ILE A 1 186 ? -8.763 -11.299 2.625 1.00 87.56 186 ILE A CA 1
ATOM 1474 C C . ILE A 1 186 ? -9.194 -10.923 4.043 1.00 87.56 186 ILE A C 1
ATOM 1476 O O . ILE A 1 186 ? -8.746 -11.532 5.013 1.00 87.56 186 ILE A O 1
ATOM 1480 N N . ALA A 1 187 ? -10.127 -9.980 4.181 1.00 86.19 187 ALA A N 1
ATOM 1481 C CA . ALA A 1 187 ? -10.642 -9.580 5.486 1.00 86.19 187 ALA A CA 1
ATOM 1482 C C . ALA A 1 187 ? -11.371 -10.725 6.213 1.00 86.19 187 ALA A C 1
ATOM 1484 O O . ALA A 1 187 ? -11.321 -10.808 7.440 1.00 86.19 187 ALA A O 1
ATOM 1485 N N . ARG A 1 188 ? -12.023 -11.641 5.483 1.00 85.12 188 ARG A N 1
ATOM 1486 C CA . ARG A 1 188 ? -12.594 -12.868 6.062 1.00 85.12 188 ARG A CA 1
ATOM 1487 C C . ARG A 1 188 ? -11.504 -13.845 6.519 1.00 85.12 188 ARG A C 1
ATOM 1489 O O . ARG A 1 188 ? -11.667 -14.449 7.575 1.00 85.12 188 ARG A O 1
ATOM 1496 N N . GLY A 1 189 ? -10.420 -13.986 5.757 1.00 85.50 189 GLY A N 1
ATOM 1497 C CA . GLY A 1 189 ? -9.255 -14.795 6.124 1.00 85.50 189 GLY A CA 1
ATOM 1498 C C . GLY A 1 189 ? -8.586 -14.299 7.407 1.00 85.50 189 GLY A C 1
ATOM 1499 O O . GLY A 1 189 ? -8.465 -15.061 8.360 1.00 85.50 189 GLY A O 1
ATOM 1500 N N . LEU A 1 190 ? -8.283 -12.996 7.482 1.00 85.06 190 LEU A N 1
ATOM 1501 C CA . LEU A 1 190 ? -7.732 -12.352 8.685 1.00 85.06 190 LEU A CA 1
ATOM 1502 C C . LEU A 1 190 ? -8.588 -12.613 9.921 1.00 85.06 190 LEU A C 1
ATOM 1504 O O . LEU A 1 190 ? -8.079 -12.886 11.008 1.00 85.06 190 LEU A O 1
ATOM 1508 N N . LEU A 1 191 ? -9.906 -12.534 9.744 1.00 82.62 191 LEU A N 1
ATOM 1509 C CA . LEU A 1 191 ? -10.842 -12.826 10.809 1.00 82.62 191 LEU A CA 1
ATOM 1510 C C . LEU A 1 191 ? -10.723 -14.286 11.258 1.00 82.62 191 LEU A C 1
ATOM 1512 O O . LEU A 1 191 ? -10.586 -14.525 12.448 1.00 82.62 191 LEU A O 1
ATOM 1516 N N . ALA A 1 192 ? -10.720 -15.247 10.332 1.00 80.62 192 ALA A N 1
ATOM 1517 C CA . ALA A 1 192 ? -10.595 -16.669 10.657 1.00 80.62 192 ALA A CA 1
ATOM 1518 C C . ALA A 1 192 ? -9.303 -17.007 11.425 1.00 80.62 192 ALA A C 1
ATOM 1520 O O . ALA A 1 192 ? -9.343 -17.843 12.326 1.00 80.62 192 ALA A O 1
ATOM 1521 N N . ASP A 1 193 ? -8.195 -16.331 11.117 1.00 76.62 193 ASP A N 1
ATOM 1522 C CA . ASP A 1 193 ? -6.908 -16.546 11.789 1.00 76.62 193 ASP A CA 1
ATOM 1523 C C . ASP A 1 193 ? -6.844 -15.895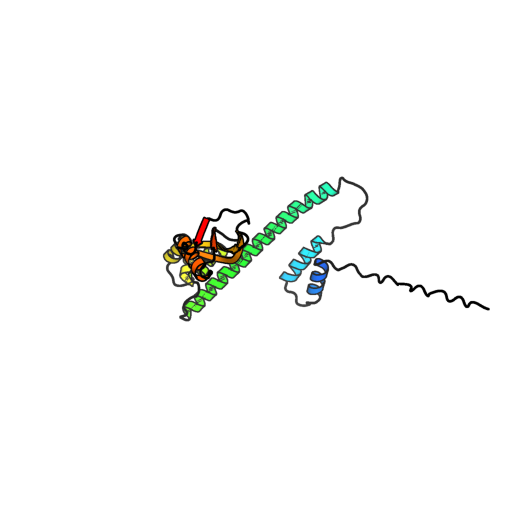 13.182 1.00 76.62 193 ASP A C 1
ATOM 1525 O O . ASP A 1 193 ? -6.107 -16.352 14.058 1.00 76.62 193 ASP A O 1
ATOM 1529 N N . SER A 1 194 ? -7.630 -14.836 13.403 1.00 68.88 194 SER A N 1
ATOM 1530 C CA . SER A 1 194 ? -7.559 -14.007 14.612 1.00 68.88 194 SER A CA 1
ATOM 1531 C C . SER A 1 194 ? -8.519 -14.426 15.728 1.00 68.88 194 SER A C 1
ATOM 1533 O O . SER A 1 194 ? -8.326 -14.005 16.870 1.00 68.88 194 SER A O 1
ATOM 1535 N N . VAL A 1 195 ? -9.566 -15.215 15.445 1.00 71.12 195 VAL A N 1
ATOM 1536 C CA . VAL A 1 195 ? -10.572 -15.581 16.461 1.00 71.12 195 VAL A CA 1
ATOM 1537 C C . VAL A 1 195 ? -10.555 -17.045 16.874 1.00 71.12 195 VAL A C 1
ATOM 1539 O O . VAL A 1 195 ? -10.573 -17.963 16.062 1.00 71.12 195 VAL A O 1
ATOM 1542 N N . SER A 1 196 ? -10.625 -17.252 18.188 1.00 67.00 196 SER A N 1
ATOM 1543 C CA . SER A 1 196 ? -10.995 -18.525 18.794 1.00 67.00 196 SER A CA 1
ATOM 1544 C C . SER A 1 196 ? -12.512 -18.743 18.731 1.00 67.00 196 SER A C 1
ATOM 1546 O O . SER A 1 196 ? -13.293 -17.785 18.702 1.00 67.00 196 SER A O 1
ATOM 1548 N N . ALA A 1 197 ? -12.929 -20.012 18.752 1.00 58.94 197 ALA A N 1
ATOM 1549 C CA . ALA A 1 197 ? -14.339 -20.383 18.690 1.00 58.94 197 ALA A CA 1
ATOM 1550 C C . ALA A 1 197 ? -15.180 -19.681 19.781 1.00 58.94 197 ALA A C 1
ATOM 1552 O O . ALA A 1 197 ? -14.785 -19.634 20.948 1.00 58.94 197 ALA A O 1
ATOM 1553 N N . GLY A 1 198 ? -16.343 -19.147 19.404 1.00 59.88 198 GLY A N 1
ATOM 1554 C CA . GLY A 1 198 ? -17.304 -18.467 20.286 1.00 59.88 198 GLY A CA 1
ATOM 1555 C C . GLY A 1 198 ? -17.084 -16.961 20.481 1.00 59.88 198 GLY A C 1
ATOM 1556 O O . GLY A 1 198 ? -17.894 -16.301 21.136 1.00 59.88 198 GLY A O 1
ATOM 1557 N N . THR A 1 199 ? -16.032 -16.389 19.897 1.00 71.00 199 THR A N 1
ATOM 1558 C CA . THR A 1 199 ? -15.730 -14.959 20.011 1.00 71.00 199 THR A CA 1
ATOM 1559 C C . THR A 1 199 ? -16.390 -14.173 18.879 1.00 71.00 199 THR A C 1
ATOM 1561 O O . THR A 1 199 ? -16.229 -14.485 17.702 1.00 71.00 199 THR A O 1
ATOM 1564 N N . ARG A 1 200 ? -17.130 -13.109 19.214 1.00 83.00 200 ARG A N 1
ATOM 1565 C CA . ARG A 1 200 ? -17.676 -12.187 18.206 1.00 83.00 200 ARG A CA 1
ATOM 1566 C C . ARG A 1 200 ? -16.578 -11.232 17.764 1.00 83.00 200 ARG A C 1
ATOM 1568 O O . ARG A 1 200 ? -16.197 -10.362 18.542 1.00 83.00 200 ARG A O 1
ATOM 1575 N N . ALA A 1 201 ? -16.137 -11.346 16.521 1.00 85.88 201 ALA A N 1
ATOM 1576 C CA . ALA A 1 201 ? -15.114 -10.475 15.961 1.00 85.88 201 ALA A CA 1
ATOM 1577 C C . ALA A 1 201 ? -15.531 -9.918 14.598 1.00 85.88 201 ALA A C 1
ATOM 1579 O O . ALA A 1 201 ? -16.388 -10.477 13.905 1.00 85.88 201 ALA A O 1
ATOM 1580 N N . ARG A 1 202 ? -14.952 -8.777 14.232 1.00 88.31 202 ARG A N 1
ATOM 1581 C CA . ARG A 1 202 ? -15.121 -8.161 12.918 1.00 88.31 202 ARG A CA 1
ATOM 1582 C C . ARG A 1 202 ? -13.808 -7.577 12.426 1.00 88.31 202 ARG A C 1
ATOM 1584 O O . ARG A 1 202 ? -13.016 -7.102 13.231 1.00 88.31 202 ARG A O 1
ATOM 1591 N N . VAL A 1 203 ? -13.628 -7.549 11.112 1.00 88.69 203 VAL A N 1
ATOM 1592 C CA . VAL A 1 203 ? -12.546 -6.795 10.467 1.00 88.69 203 VAL A CA 1
ATOM 1593 C C . VAL A 1 203 ? -13.156 -5.589 9.790 1.00 88.69 203 VAL A C 1
ATOM 1595 O O . VAL A 1 203 ? -14.067 -5.747 8.979 1.00 88.69 203 VAL A O 1
ATOM 1598 N N . ARG A 1 204 ? -12.675 -4.393 10.116 1.00 89.81 204 ARG A N 1
ATOM 1599 C CA . ARG A 1 204 ? -13.034 -3.157 9.416 1.00 89.81 204 ARG A CA 1
ATOM 1600 C C . ARG A 1 204 ? -11.888 -2.768 8.499 1.00 89.81 204 ARG A C 1
ATOM 1602 O O . ARG A 1 204 ? -10.739 -2.830 8.919 1.00 89.81 204 ARG A O 1
ATOM 1609 N N . VAL A 1 205 ? -12.206 -2.366 7.274 1.00 89.31 205 VAL A N 1
ATOM 1610 C CA . VAL A 1 205 ? -11.215 -2.030 6.245 1.00 89.31 205 VAL A CA 1
ATOM 1611 C C . VAL A 1 205 ? -11.520 -0.655 5.661 1.00 89.31 205 VAL A C 1
ATOM 1613 O O . VAL A 1 205 ? -12.677 -0.352 5.370 1.00 89.31 205 VAL A O 1
ATOM 1616 N N . TRP A 1 206 ? -10.492 0.159 5.435 1.00 90.94 206 TRP A N 1
ATOM 1617 C CA . TRP A 1 206 ? -10.562 1.470 4.791 1.00 90.94 206 TRP A CA 1
ATOM 1618 C C . TRP A 1 206 ? -9.583 1.536 3.635 1.00 90.94 206 TRP A C 1
ATOM 1620 O O . TRP A 1 206 ? -8.481 1.007 3.717 1.00 90.94 206 TRP A O 1
ATOM 1630 N N . LYS A 1 207 ? -9.968 2.235 2.568 1.00 86.31 207 LYS A N 1
ATOM 1631 C CA . LYS A 1 207 ? -9.059 2.524 1.462 1.00 86.31 207 LYS A CA 1
ATOM 1632 C C . LYS A 1 207 ? -8.109 3.658 1.851 1.00 86.31 207 LYS A C 1
ATOM 1634 O O . LYS A 1 207 ? -8.569 4.716 2.275 1.00 86.31 207 LYS A O 1
ATOM 1639 N N . GLY A 1 208 ? -6.817 3.469 1.612 1.00 82.94 208 GLY A N 1
ATOM 1640 C CA . GLY A 1 208 ? -5.769 4.421 1.974 1.00 82.94 208 GLY A CA 1
ATOM 1641 C C . GLY A 1 208 ? -5.140 4.139 3.337 1.00 82.94 208 GLY A C 1
ATOM 1642 O O . GLY A 1 208 ? -5.421 3.124 3.972 1.00 82.94 208 GLY A O 1
ATOM 1643 N N . HIS A 1 209 ? -4.276 5.062 3.750 1.00 79.44 209 HIS A N 1
ATOM 1644 C CA . HIS A 1 209 ? -3.516 5.012 4.998 1.00 79.44 209 HIS A CA 1
ATOM 1645 C C . HIS A 1 209 ? -4.211 5.834 6.087 1.00 79.44 209 HIS A C 1
ATOM 1647 O O . HIS A 1 209 ? -4.761 6.897 5.784 1.00 79.44 209 HIS A O 1
ATOM 1653 N N . GLY A 1 210 ? -4.157 5.365 7.333 1.00 74.00 210 GLY A N 1
ATOM 1654 C CA . GLY A 1 210 ? -4.585 6.097 8.525 1.00 74.00 210 GLY A CA 1
ATOM 1655 C C . GLY A 1 210 ? -6.007 6.666 8.457 1.00 74.00 210 GLY A C 1
ATOM 1656 O O . GLY A 1 210 ? -6.165 7.889 8.366 1.00 74.00 210 GLY A O 1
ATOM 1657 N N . PRO A 1 211 ? -7.061 5.831 8.509 1.00 78.75 211 PRO A N 1
ATOM 1658 C CA . PRO A 1 211 ? -8.431 6.322 8.489 1.00 78.75 211 PRO A CA 1
ATOM 1659 C C . PRO A 1 211 ? -8.717 7.212 9.702 1.00 78.75 211 PRO A C 1
ATOM 1661 O O . PRO A 1 211 ? -8.217 6.981 10.804 1.00 78.75 211 PRO A O 1
ATOM 1664 N N . ALA A 1 212 ? -9.568 8.224 9.515 1.00 74.25 212 ALA A N 1
ATOM 1665 C CA . ALA A 1 212 ? -10.077 8.996 10.643 1.00 74.25 212 ALA A CA 1
ATOM 1666 C C . ALA A 1 212 ? -10.875 8.073 11.593 1.00 74.25 212 ALA A C 1
ATOM 1668 O O . ALA A 1 212 ? -11.549 7.159 11.110 1.00 74.25 212 ALA A O 1
ATOM 1669 N N . PRO A 1 213 ? -10.857 8.307 12.921 1.00 67.00 213 PRO A N 1
ATOM 1670 C CA . PRO A 1 213 ? -11.522 7.429 13.894 1.00 67.00 213 PRO A CA 1
ATOM 1671 C C . PRO A 1 213 ? -13.021 7.206 13.635 1.00 67.00 213 PRO A C 1
ATOM 1673 O O . PRO A 1 213 ? -13.588 6.183 14.017 1.00 67.00 213 PRO A O 1
ATOM 1676 N N . ASP A 1 214 ? -13.670 8.174 12.994 1.00 77.81 214 ASP A N 1
ATOM 1677 C CA . ASP A 1 214 ? -15.087 8.192 12.644 1.00 77.81 214 ASP A CA 1
ATOM 1678 C C . ASP A 1 214 ? -15.365 7.875 11.165 1.00 77.81 214 ASP A C 1
ATOM 1680 O O . ASP A 1 214 ? -16.527 7.855 10.758 1.00 77.81 214 ASP A O 1
ATOM 1684 N N . ALA A 1 215 ? -14.337 7.595 10.358 1.00 82.50 215 ALA A N 1
ATOM 1685 C CA . ALA A 1 215 ? -14.513 7.268 8.950 1.00 82.50 215 ALA A CA 1
ATOM 1686 C C . ALA A 1 215 ? -15.297 5.959 8.771 1.00 82.50 215 ALA A C 1
ATOM 1688 O O . ALA A 1 215 ? -15.040 4.945 9.435 1.00 82.50 215 ALA A O 1
ATOM 1689 N N . GLU A 1 21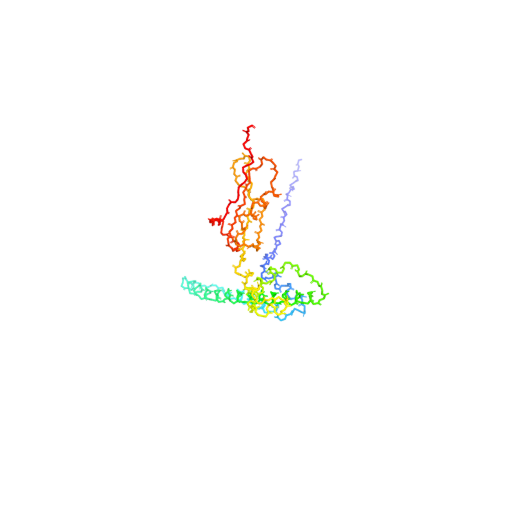6 ? -16.226 5.959 7.816 1.00 84.44 216 GLU A N 1
ATOM 1690 C CA . GLU A 1 216 ? -16.961 4.756 7.438 1.00 84.44 216 GLU A CA 1
ATOM 1691 C C . GLU A 1 216 ? -16.015 3.769 6.728 1.00 84.44 216 GLU A C 1
ATOM 1693 O O . GLU A 1 216 ? -15.313 4.165 5.791 1.00 84.44 216 GLU A O 1
ATOM 1698 N N . PRO A 1 217 ? -15.942 2.503 7.178 1.00 86.56 217 PRO A N 1
ATOM 1699 C CA . PRO A 1 217 ? -15.122 1.501 6.517 1.00 86.56 217 PRO A CA 1
ATOM 1700 C C . PRO A 1 217 ? -15.723 1.149 5.156 1.00 86.56 217 PRO A C 1
ATOM 1702 O O . PRO A 1 217 ? -16.940 1.067 5.000 1.00 86.56 217 PRO A O 1
ATOM 1705 N N . VAL A 1 218 ? -14.864 0.872 4.177 1.00 82.38 218 VAL A N 1
ATOM 1706 C CA . VAL A 1 218 ? -15.301 0.365 2.868 1.00 82.38 218 VAL A CA 1
ATOM 1707 C C . VAL A 1 218 ? -15.796 -1.077 2.949 1.00 82.38 218 VAL A C 1
ATOM 1709 O O . VAL A 1 218 ? -16.569 -1.504 2.096 1.00 82.38 218 VAL A O 1
ATOM 1712 N N . TYR A 1 219 ? -15.360 -1.826 3.965 1.00 81.81 219 TYR A N 1
ATOM 1713 C CA . TYR A 1 219 ? -15.771 -3.207 4.168 1.00 81.81 219 TYR A CA 1
ATOM 1714 C C . TYR A 1 219 ? -15.760 -3.602 5.649 1.00 81.81 219 TYR A C 1
ATOM 1716 O O . TYR A 1 219 ? -14.912 -3.147 6.423 1.00 81.81 219 TYR A O 1
ATOM 1724 N N . VAL A 1 220 ? -16.709 -4.463 6.033 1.00 80.06 220 VAL A N 1
ATOM 1725 C CA . VAL A 1 220 ? -16.794 -5.061 7.371 1.00 80.06 220 VAL A CA 1
ATOM 1726 C C . VAL A 1 220 ? -17.047 -6.567 7.246 1.00 80.06 220 VAL A C 1
ATOM 1728 O O . VAL A 1 220 ? -18.173 -6.977 6.970 1.00 80.06 220 VAL A O 1
ATOM 1731 N N . ALA A 1 221 ? -16.023 -7.393 7.478 1.00 77.94 221 ALA A N 1
ATOM 1732 C CA . ALA A 1 221 ? -16.192 -8.846 7.613 1.00 77.94 221 ALA A CA 1
ATOM 1733 C C . ALA A 1 221 ? -16.652 -9.184 9.032 1.00 77.94 221 ALA A C 1
ATOM 1735 O O . ALA A 1 221 ? -16.151 -8.602 9.994 1.00 77.94 221 ALA A O 1
ATOM 1736 N N . TYR A 1 222 ? -17.570 -10.143 9.173 1.00 71.50 222 TYR A N 1
ATOM 1737 C CA . TYR A 1 222 ? -18.108 -10.552 10.469 1.00 71.50 222 TYR A CA 1
ATOM 1738 C C . TYR A 1 222 ? -18.152 -12.073 10.627 1.00 71.50 222 TYR A C 1
ATOM 1740 O O . TYR A 1 222 ? -18.646 -12.775 9.745 1.00 71.50 222 TYR A O 1
ATOM 1748 N N . THR A 1 223 ? -17.710 -12.560 11.786 1.00 66.94 223 THR A N 1
ATOM 1749 C CA . THR A 1 223 ? -17.943 -13.922 12.263 1.00 66.94 223 THR A CA 1
ATOM 1750 C C . THR A 1 223 ? -18.832 -13.837 13.501 1.00 66.94 223 THR A C 1
ATOM 1752 O O . THR A 1 223 ? -18.452 -13.383 14.583 1.00 66.94 223 THR A O 1
ATOM 1755 N N . HIS A 1 224 ? -20.087 -14.235 13.312 1.00 60.88 224 HIS A N 1
ATOM 1756 C CA . HIS A 1 224 ? -20.944 -14.686 14.395 1.00 60.88 224 HIS A CA 1
ATOM 1757 C C . HIS A 1 224 ? -20.605 -16.154 14.534 1.00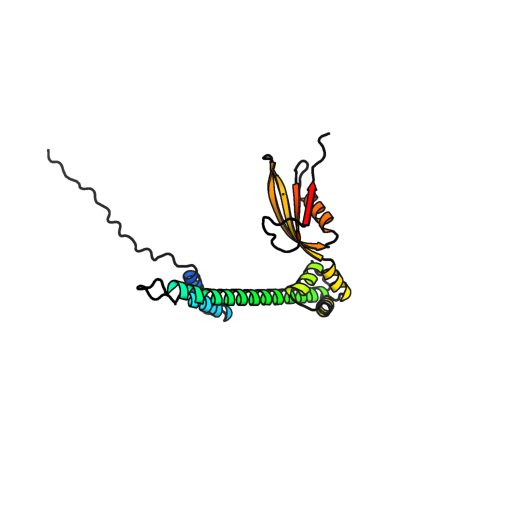 60.88 224 HIS A C 1
ATOM 1759 O O . HIS A 1 224 ? -20.969 -16.916 13.637 1.00 60.88 224 HIS A O 1
ATOM 1765 N N . ASP A 1 225 ? -19.846 -16.560 15.547 1.00 53.56 225 ASP A N 1
ATOM 1766 C CA . ASP A 1 225 ? -19.699 -17.996 15.680 1.00 53.56 225 ASP A CA 1
ATOM 1767 C C . ASP A 1 225 ? -21.072 -18.607 15.962 1.00 53.56 225 ASP A C 1
ATOM 1769 O O . ASP A 1 225 ? -21.902 -18.022 16.666 1.00 53.56 225 ASP A O 1
ATOM 1773 N N . GLN A 1 226 ? -21.273 -19.708 15.256 1.00 43.41 226 GLN A N 1
ATOM 1774 C CA . GLN A 1 226 ? -22.488 -20.453 14.981 1.00 43.41 226 GLN A CA 1
ATOM 1775 C C . GLN A 1 226 ? -23.549 -20.367 16.073 1.00 43.41 226 GLN A C 1
ATOM 1777 O O . GLN A 1 226 ? -23.252 -20.492 17.262 1.00 43.41 226 GLN A O 1
ATOM 1782 N N . ASP A 1 227 ? -24.797 -20.196 15.623 1.00 37.25 227 ASP A N 1
ATOM 1783 C CA . ASP A 1 227 ? -25.995 -20.407 16.420 1.00 37.25 227 ASP A CA 1
ATOM 1784 C C . ASP A 1 227 ? -25.756 -21.519 17.437 1.00 37.25 227 ASP A C 1
ATOM 1786 O O . ASP A 1 227 ? -25.503 -22.673 17.087 1.00 37.25 227 ASP A O 1
ATOM 1790 N N . ALA A 1 228 ? -25.848 -21.141 18.708 1.00 35.75 228 ALA A N 1
ATOM 1791 C CA . ALA A 1 228 ? -26.239 -22.065 19.742 1.00 35.75 228 ALA A CA 1
ATOM 1792 C C . ALA A 1 228 ? -27.548 -22.730 19.284 1.00 35.75 228 ALA A C 1
ATOM 1794 O O . ALA A 1 228 ? -28.621 -22.146 19.422 1.00 35.75 228 ALA A O 1
ATOM 1795 N N . ASN A 1 229 ? -27.432 -23.919 18.700 1.00 34.47 229 ASN A N 1
ATOM 1796 C CA . ASN A 1 229 ? -28.501 -24.891 18.525 1.00 34.47 229 ASN A CA 1
ATOM 1797 C C . ASN A 1 229 ? -27.976 -26.260 18.944 1.00 34.47 229 ASN A C 1
ATOM 1799 O O . ASN A 1 229 ? -27.012 -26.744 18.311 1.00 34.47 229 ASN A O 1
#

Secondary structure (DSSP, 8-state):
-----------------PPPPPPHHHHHHHHHHH-TT--HHHHHHHHHHHTTTS--PPP-S-TTHHHHHHHHHHHHHHHHHHHHHHHHHHHHHHHHHHHHHHHHHHHHTT---TTHHHHHHHHHHTS---HHHHHHHTT--HHHHHHHHHHEEEEEEEEEEE-TTS-EEEEEEEEEEEETTTHHHHHHHHHHHH--TT--EEEEEEESSS--TTPPPSEEEEE------